Protein AF-A0A3R8Q7P9-F1 (afdb_monomer_lite)

Structure (mmCIF, N/CA/C/O backbone):
data_AF-A0A3R8Q7P9-F1
#
_entry.id   AF-A0A3R8Q7P9-F1
#
loop_
_atom_site.group_PDB
_atom_site.id
_atom_site.type_symbol
_atom_site.label_atom_id
_atom_site.label_alt_id
_atom_site.label_comp_id
_atom_site.label_asym_id
_atom_site.label_entity_id
_atom_site.label_seq_id
_atom_site.pdbx_PDB_ins_code
_atom_site.Cartn_x
_atom_site.Cartn_y
_atom_site.Cartn_z
_atom_site.occupancy
_atom_site.B_iso_or_equiv
_atom_site.auth_seq_id
_atom_site.auth_comp_id
_atom_site.auth_asym_id
_atom_site.auth_atom_id
_atom_site.pdbx_PDB_model_num
ATOM 1 N N . MET A 1 1 ? -74.008 -26.820 -18.883 1.00 41.56 1 MET A N 1
ATOM 2 C CA . MET A 1 1 ? -73.323 -25.623 -18.348 1.00 41.56 1 MET A CA 1
ATOM 3 C C . MET A 1 1 ? -72.348 -26.083 -17.273 1.00 41.56 1 MET A C 1
ATOM 5 O O . MET A 1 1 ? -72.769 -26.381 -16.168 1.00 41.56 1 MET A O 1
ATOM 9 N N . THR A 1 2 ? -71.078 -26.270 -17.627 1.00 39.91 2 THR A N 1
ATOM 10 C CA . THR A 1 2 ? -70.026 -26.790 -16.736 1.00 39.91 2 THR A CA 1
ATOM 11 C C . THR A 1 2 ? -69.220 -25.630 -16.160 1.00 39.91 2 THR A C 1
ATOM 13 O O . THR A 1 2 ? -68.484 -24.961 -16.884 1.00 39.91 2 THR A O 1
ATOM 16 N N . THR A 1 3 ? -69.371 -25.373 -14.864 1.00 42.91 3 THR A N 1
ATOM 17 C CA . THR A 1 3 ? -68.594 -24.379 -14.120 1.00 42.91 3 THR A CA 1
ATOM 18 C C . THR A 1 3 ? -67.213 -24.944 -13.785 1.00 42.91 3 THR A C 1
ATOM 20 O O . THR A 1 3 ? -67.056 -25.844 -12.965 1.00 42.91 3 THR A O 1
ATOM 23 N N . SER A 1 4 ? -66.193 -24.418 -14.463 1.00 46.50 4 SER A N 1
ATOM 24 C CA . SER A 1 4 ? -64.782 -24.705 -14.200 1.00 46.50 4 SER A CA 1
ATOM 25 C C . SER A 1 4 ? -64.333 -23.966 -12.936 1.00 46.50 4 SER A C 1
ATOM 27 O O . SER A 1 4 ? -64.215 -22.740 -12.927 1.00 46.50 4 SER A O 1
ATOM 29 N N . SER A 1 5 ? -64.116 -24.713 -11.853 1.00 47.47 5 SER A N 1
ATOM 30 C CA . SER A 1 5 ? -63.536 -24.205 -10.607 1.00 47.47 5 SER A CA 1
ATOM 31 C C . SER A 1 5 ? -62.017 -24.088 -10.768 1.00 47.47 5 SER A C 1
ATOM 33 O O . SER A 1 5 ? -61.300 -25.091 -10.779 1.00 47.47 5 SER A O 1
ATOM 35 N N . ARG A 1 6 ? -61.506 -22.862 -10.941 1.00 55.25 6 ARG A N 1
ATOM 36 C CA . ARG A 1 6 ? -60.060 -22.590 -10.936 1.00 55.25 6 ARG A CA 1
ATOM 37 C C . ARG A 1 6 ? -59.539 -22.614 -9.499 1.00 55.25 6 ARG A C 1
ATOM 39 O O . ARG A 1 6 ? -59.888 -21.765 -8.684 1.00 55.25 6 ARG A O 1
ATOM 46 N N . LYS A 1 7 ? -58.666 -23.582 -9.218 1.00 50.03 7 LYS A N 1
ATOM 47 C CA . LYS A 1 7 ? -57.900 -23.704 -7.971 1.00 50.03 7 LYS A CA 1
ATOM 48 C C . LYS A 1 7 ? -57.023 -22.449 -7.771 1.00 50.03 7 LYS A C 1
ATOM 50 O O . LYS A 1 7 ? -56.363 -22.042 -8.729 1.00 50.03 7 LYS A O 1
ATOM 55 N N . PRO A 1 8 ? -56.984 -21.833 -6.575 1.00 55.09 8 PRO A N 1
ATOM 56 C CA . PRO A 1 8 ? -56.156 -20.653 -6.333 1.00 55.09 8 PRO A CA 1
ATOM 57 C C . PRO A 1 8 ? -54.662 -21.001 -6.432 1.00 55.09 8 PRO A C 1
ATOM 59 O O . PRO A 1 8 ? -54.278 -22.112 -6.048 1.00 55.09 8 PRO A O 1
ATOM 62 N N . PRO A 1 9 ? -53.801 -20.078 -6.901 1.00 58.12 9 PRO A N 1
ATOM 63 C CA . PRO A 1 9 ? -52.361 -20.302 -6.916 1.00 58.12 9 PRO A CA 1
ATOM 64 C C . PRO A 1 9 ? -51.839 -20.466 -5.483 1.00 58.12 9 PRO A C 1
ATOM 66 O O . PRO A 1 9 ? -52.220 -19.723 -4.575 1.00 58.12 9 PRO A O 1
ATOM 69 N N . ALA A 1 10 ? -50.972 -21.460 -5.279 1.00 61.50 10 ALA A N 1
ATOM 70 C CA . ALA A 1 10 ? -50.338 -21.720 -3.993 1.00 61.50 10 ALA A CA 1
ATOM 71 C C . ALA A 1 10 ? -49.588 -20.464 -3.517 1.00 61.50 10 ALA A C 1
ATOM 73 O O . ALA A 1 10 ? -48.702 -19.960 -4.209 1.00 61.50 10 ALA A O 1
ATOM 74 N N . ARG A 1 11 ? -49.950 -19.946 -2.334 1.00 59.78 11 ARG A N 1
ATOM 75 C CA . ARG A 1 11 ? -49.214 -18.860 -1.674 1.00 59.78 11 ARG A CA 1
ATOM 76 C C . ARG A 1 11 ? -47.757 -19.299 -1.517 1.00 59.78 11 ARG A C 1
ATOM 78 O O . ARG A 1 11 ? -47.490 -20.269 -0.813 1.00 59.78 11 ARG A O 1
ATOM 85 N N . ARG A 1 12 ? -46.823 -18.585 -2.159 1.00 59.62 12 ARG A N 1
ATOM 86 C CA . ARG A 1 12 ? -45.385 -18.709 -1.871 1.00 59.62 12 ARG A CA 1
ATOM 87 C C . ARG A 1 12 ? -45.205 -18.560 -0.360 1.00 59.62 12 ARG A C 1
ATOM 89 O O . ARG A 1 12 ? -45.624 -17.547 0.199 1.00 59.62 12 ARG A O 1
ATOM 96 N N . ALA A 1 13 ? -44.629 -19.573 0.285 1.00 61.75 13 ALA A N 1
ATOM 97 C CA . ALA A 1 13 ? -44.283 -19.504 1.696 1.00 61.75 13 ALA A CA 1
ATOM 98 C C . ALA A 1 13 ? -43.428 -18.249 1.932 1.00 61.75 13 ALA A C 1
ATOM 100 O O . ALA A 1 13 ? -42.470 -18.000 1.194 1.00 61.75 13 ALA A O 1
ATOM 101 N N . ALA A 1 14 ? -43.818 -17.429 2.910 1.00 66.19 14 ALA A N 1
ATOM 102 C CA . ALA A 1 14 ? -43.047 -16.256 3.291 1.00 66.19 14 ALA A CA 1
ATOM 103 C C . ALA A 1 14 ? -41.650 -16.720 3.720 1.00 66.19 14 ALA A C 1
ATOM 105 O O . ALA A 1 14 ? -41.528 -17.649 4.521 1.00 66.19 14 ALA A O 1
ATOM 106 N N . LYS A 1 15 ? -40.597 -16.110 3.160 1.00 71.88 15 LYS A N 1
ATOM 107 C CA . LYS A 1 15 ? -39.231 -16.383 3.617 1.00 71.88 15 LYS A CA 1
ATOM 108 C C . LYS A 1 15 ? -39.171 -16.074 5.119 1.00 71.88 15 LYS A C 1
ATOM 110 O O . LYS A 1 15 ? -39.687 -15.024 5.513 1.00 71.88 15 LYS A O 1
ATOM 115 N N . PRO A 1 16 ? -38.587 -16.956 5.946 1.00 77.06 16 PRO A N 1
ATOM 116 C CA . PRO A 1 16 ? -38.435 -16.678 7.366 1.00 77.06 16 PRO A CA 1
ATOM 117 C C . PRO A 1 16 ? -37.675 -15.361 7.541 1.00 77.06 16 PRO A C 1
ATOM 119 O O . PRO A 1 16 ? -36.716 -15.086 6.815 1.00 77.06 16 PRO A O 1
ATOM 122 N N . SER A 1 17 ? -38.143 -14.524 8.466 1.00 84.56 17 SER A N 1
ATOM 123 C CA . SER A 1 17 ? -37.485 -13.262 8.791 1.00 84.56 17 SER A CA 1
ATOM 124 C C . SER A 1 17 ? -36.082 -13.546 9.319 1.00 84.56 17 SER A C 1
ATOM 126 O O . SER A 1 17 ? -35.934 -14.293 10.284 1.00 84.56 17 SER A O 1
ATOM 128 N N . LEU A 1 18 ? -35.070 -12.947 8.693 1.00 89.69 18 LEU A N 1
ATOM 129 C CA . LEU A 1 18 ? -33.690 -13.021 9.165 1.00 89.69 18 LEU A CA 1
ATOM 130 C C . LEU A 1 18 ? -33.569 -12.360 10.540 1.00 89.69 18 LEU A C 1
ATOM 132 O O . LEU A 1 18 ? -34.074 -11.256 10.750 1.00 89.69 18 LEU A O 1
ATOM 136 N N . THR A 1 19 ? -32.868 -13.016 11.459 1.00 93.56 19 THR A N 1
ATOM 137 C CA . THR A 1 19 ? -32.480 -12.427 12.742 1.00 93.56 19 THR A CA 1
ATOM 138 C C . THR A 1 19 ? -31.145 -11.686 12.616 1.00 93.56 19 THR A C 1
ATOM 140 O O . THR A 1 19 ? -30.360 -11.917 11.695 1.00 93.56 19 THR A O 1
ATOM 143 N N . PHE A 1 20 ? -30.827 -10.816 13.579 1.00 92.38 20 PHE A N 1
ATOM 144 C CA . PHE A 1 20 ? -29.500 -10.189 13.644 1.00 92.38 20 PHE A CA 1
ATOM 145 C C . PHE A 1 20 ? -28.361 -11.195 13.854 1.00 92.38 20 PHE A C 1
ATOM 147 O O . PHE A 1 20 ? -27.234 -10.917 13.450 1.00 92.38 20 PHE A O 1
ATOM 154 N N . ALA A 1 21 ? -28.633 -12.357 14.457 1.00 93.25 21 ALA A N 1
ATOM 155 C CA . ALA A 1 21 ? -27.651 -13.432 14.566 1.00 93.25 21 ALA A CA 1
ATOM 156 C C . ALA A 1 21 ? -27.328 -14.017 13.181 1.00 93.25 21 ALA A C 1
ATOM 158 O O . ALA A 1 21 ? -26.154 -14.153 12.838 1.00 93.25 21 ALA A O 1
ATOM 159 N N . ASP A 1 22 ? -28.357 -14.247 12.356 1.00 93.56 22 ASP A N 1
ATOM 160 C CA . ASP A 1 22 ? -28.194 -14.739 10.981 1.00 93.56 22 ASP A CA 1
ATOM 161 C C . ASP A 1 22 ? -27.431 -13.743 10.105 1.00 93.56 22 ASP A C 1
ATOM 163 O O . ASP A 1 22 ? -26.631 -14.136 9.259 1.00 93.56 22 ASP A O 1
ATOM 167 N N . ILE A 1 23 ? -27.671 -12.442 10.300 1.00 92.88 23 ILE A N 1
ATOM 168 C CA . ILE A 1 23 ? -26.945 -11.383 9.591 1.00 92.88 23 ILE A CA 1
ATOM 169 C C . ILE A 1 23 ? -25.486 -11.349 10.051 1.00 92.88 23 ILE A C 1
ATOM 171 O O . ILE A 1 23 ? -24.589 -11.336 9.214 1.00 92.88 23 ILE A O 1
ATOM 175 N N . ARG A 1 24 ? -25.229 -11.390 11.365 1.00 91.81 24 ARG A N 1
ATOM 176 C CA . ARG A 1 24 ? -23.869 -11.348 11.923 1.00 91.81 24 ARG A CA 1
ATOM 177 C C . ARG A 1 24 ? -23.008 -12.512 11.442 1.00 91.81 24 ARG A C 1
ATOM 179 O O . ARG A 1 24 ? -21.843 -12.299 11.132 1.00 91.81 24 ARG A O 1
ATOM 186 N N . ALA A 1 25 ? -23.583 -13.708 11.337 1.00 92.19 25 ALA A N 1
ATOM 187 C CA . ALA A 1 25 ? -22.888 -14.891 10.830 1.00 92.19 25 ALA A CA 1
ATOM 188 C C . ALA A 1 25 ? -22.447 -14.761 9.359 1.00 92.19 25 ALA A C 1
ATOM 190 O O . ALA A 1 25 ? -21.577 -15.504 8.916 1.00 92.19 25 ALA A O 1
ATOM 191 N N . LYS A 1 26 ? -23.037 -13.826 8.602 1.00 91.19 26 LYS A N 1
ATOM 192 C CA . LYS A 1 26 ? -22.708 -13.560 7.194 1.00 91.19 26 LYS A CA 1
ATOM 193 C C . LYS A 1 26 ? -21.736 -12.401 6.997 1.00 91.19 26 LYS A C 1
ATOM 195 O O . LYS A 1 26 ? -21.334 -12.158 5.864 1.00 91.19 26 LYS A O 1
ATOM 200 N N . ILE A 1 27 ? -21.389 -11.662 8.052 1.00 90.94 27 ILE A N 1
ATOM 201 C CA . ILE A 1 27 ? -20.474 -10.527 7.933 1.00 90.94 27 ILE A CA 1
ATOM 202 C C . ILE A 1 27 ? -19.084 -11.063 7.599 1.00 90.94 27 ILE A C 1
ATOM 204 O O . ILE A 1 27 ? -18.460 -11.746 8.408 1.00 90.94 27 ILE A O 1
ATOM 208 N N . GLN A 1 28 ? -18.599 -10.710 6.415 1.00 90.94 28 GLN A N 1
ATOM 209 C CA . GLN A 1 28 ? -17.206 -10.852 6.020 1.00 90.94 28 GLN A CA 1
ATOM 210 C C . GLN A 1 28 ? -16.634 -9.460 5.799 1.00 90.94 28 GLN A C 1
ATOM 212 O O . GLN A 1 28 ? -17.317 -8.581 5.271 1.00 90.94 28 GLN A O 1
ATOM 217 N N . ARG A 1 29 ? -15.403 -9.247 6.257 1.00 93.56 29 ARG A N 1
ATOM 218 C CA . ARG A 1 29 ? -14.707 -7.978 6.057 1.00 93.56 29 ARG A CA 1
ATOM 219 C C . ARG A 1 29 ? -14.001 -8.029 4.702 1.00 93.56 29 ARG A C 1
ATOM 221 O O . ARG A 1 29 ? -13.482 -9.093 4.355 1.00 93.56 29 ARG A O 1
ATOM 228 N N . PRO A 1 30 ? -14.028 -6.935 3.924 1.00 95.38 30 PRO A N 1
ATOM 229 C CA . PRO A 1 30 ? -13.347 -6.895 2.639 1.00 95.38 30 PRO A CA 1
ATOM 230 C C . PRO A 1 30 ? -11.852 -7.163 2.828 1.00 95.38 30 PRO A C 1
ATOM 232 O O . PRO A 1 30 ? -11.268 -6.791 3.852 1.00 95.38 30 PRO A O 1
ATOM 235 N N . ARG A 1 31 ? -11.264 -7.839 1.835 1.00 96.31 31 ARG A N 1
ATOM 236 C CA . ARG A 1 31 ? -9.832 -8.140 1.737 1.00 96.31 31 ARG A CA 1
ATOM 237 C C . ARG A 1 31 ? -9.272 -7.578 0.441 1.00 96.31 31 ARG A C 1
ATOM 239 O O . ARG A 1 31 ? -9.942 -7.642 -0.588 1.00 96.31 31 ARG A O 1
ATOM 246 N N . ARG A 1 32 ? -8.039 -7.083 0.484 1.00 96.06 32 ARG A N 1
ATOM 247 C CA . ARG A 1 32 ? -7.340 -6.541 -0.678 1.00 96.06 32 ARG A CA 1
ATOM 248 C C . ARG A 1 32 ? -5.900 -7.015 -0.682 1.00 96.06 32 ARG A C 1
ATOM 250 O O . ARG A 1 32 ? -5.224 -6.939 0.337 1.00 96.06 32 ARG A O 1
ATOM 257 N N . VAL A 1 33 ? -5.450 -7.472 -1.845 1.00 97.94 33 VAL A N 1
ATOM 258 C CA . VAL A 1 33 ? -4.040 -7.769 -2.095 1.00 97.94 33 VAL A CA 1
ATOM 259 C C . VAL A 1 33 ? -3.375 -6.517 -2.656 1.00 97.94 33 VAL A C 1
ATOM 261 O O . VAL A 1 33 ? -3.917 -5.864 -3.554 1.00 97.94 33 VAL A O 1
ATOM 264 N N . VAL A 1 34 ? -2.226 -6.162 -2.098 1.00 97.75 34 VAL A N 1
ATOM 265 C CA . VAL A 1 34 ? -1.393 -5.037 -2.505 1.00 97.75 34 VAL A CA 1
ATOM 266 C C . VAL A 1 34 ? -0.027 -5.583 -2.873 1.00 97.75 34 VAL A C 1
ATOM 268 O O . VAL A 1 34 ? 0.730 -6.012 -2.009 1.00 97.75 34 VAL A O 1
ATOM 271 N N . ASP A 1 35 ? 0.290 -5.536 -4.160 1.00 96.88 35 ASP A N 1
ATOM 272 C CA . ASP A 1 35 ? 1.617 -5.898 -4.642 1.00 96.88 35 ASP A CA 1
ATOM 273 C C . ASP A 1 35 ? 2.537 -4.685 -4.558 1.00 96.88 35 ASP A C 1
ATOM 275 O O . ASP A 1 35 ? 2.184 -3.598 -5.051 1.00 96.88 35 ASP A O 1
ATOM 279 N N . LEU A 1 36 ? 3.707 -4.891 -3.958 1.00 95.81 36 LEU A N 1
ATOM 280 C CA . LEU A 1 36 ? 4.804 -3.935 -3.933 1.00 95.81 36 LEU A CA 1
ATOM 281 C C . LEU A 1 36 ? 6.073 -4.572 -4.497 1.00 95.81 36 LEU A C 1
ATOM 283 O O . LEU A 1 36 ? 6.401 -5.708 -4.171 1.00 95.81 36 LEU A O 1
ATOM 287 N N . ILE A 1 37 ? 6.802 -3.806 -5.303 1.00 94.38 37 ILE A N 1
ATOM 288 C CA . ILE A 1 37 ? 8.165 -4.132 -5.731 1.00 94.38 37 ILE A CA 1
ATOM 289 C C . ILE A 1 37 ? 9.114 -3.601 -4.655 1.00 94.38 37 ILE A C 1
ATOM 291 O O . ILE A 1 37 ? 9.029 -2.421 -4.299 1.00 94.38 37 ILE A O 1
ATOM 295 N N . MET A 1 38 ? 9.955 -4.470 -4.092 1.00 94.00 38 MET A N 1
ATOM 296 C CA . MET A 1 38 ? 10.906 -4.090 -3.038 1.00 94.00 38 MET A CA 1
ATOM 297 C C . MET A 1 38 ? 12.215 -3.537 -3.613 1.00 94.00 38 MET A C 1
ATOM 299 O O . MET A 1 38 ? 12.846 -2.693 -2.983 1.00 94.00 38 MET A O 1
ATOM 303 N N . ASP A 1 39 ? 12.601 -3.948 -4.825 1.00 92.31 39 ASP A N 1
ATOM 304 C CA . ASP A 1 39 ? 13.763 -3.403 -5.531 1.00 92.31 39 ASP A CA 1
ATOM 305 C C . ASP A 1 39 ? 13.392 -2.109 -6.281 1.00 92.31 39 ASP A C 1
ATOM 307 O O . ASP A 1 39 ? 13.083 -2.100 -7.476 1.00 92.31 39 ASP A O 1
ATOM 311 N N . ALA A 1 40 ? 13.38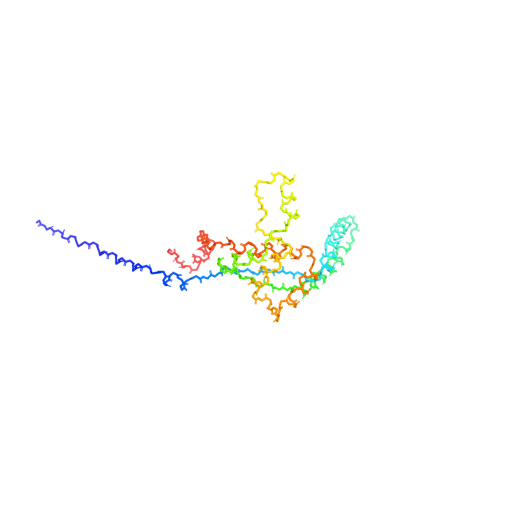4 -0.989 -5.553 1.00 86.31 40 ALA A N 1
ATOM 312 C CA . ALA A 1 40 ? 13.092 0.327 -6.127 1.00 86.31 40 ALA A CA 1
ATOM 313 C C . ALA A 1 40 ? 14.141 0.774 -7.165 1.00 86.31 40 ALA A C 1
ATOM 315 O O . ALA A 1 40 ? 13.819 1.549 -8.066 1.00 86.31 40 ALA A O 1
ATOM 316 N N . ALA A 1 41 ? 15.381 0.279 -7.064 1.00 89.12 41 ALA A N 1
ATOM 317 C CA . ALA A 1 41 ? 16.431 0.584 -8.029 1.00 89.12 41 ALA A CA 1
ATOM 318 C C . ALA A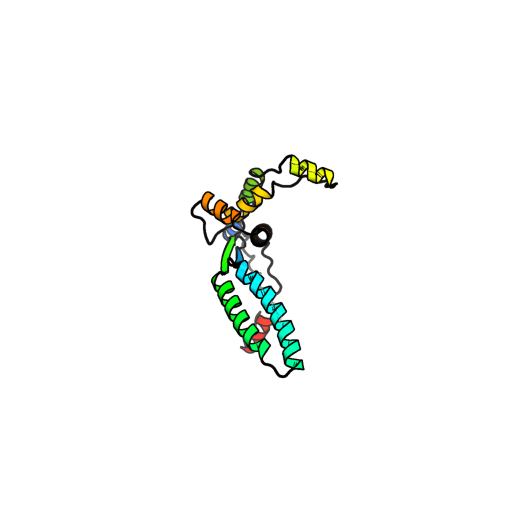 1 41 ? 16.137 -0.079 -9.380 1.00 89.12 41 ALA A C 1
ATOM 320 O O . ALA A 1 41 ? 16.202 0.596 -10.407 1.00 89.12 41 ALA A O 1
ATOM 321 N N . ALA A 1 42 ? 15.720 -1.351 -9.375 1.00 90.44 42 ALA A N 1
ATOM 322 C CA . ALA A 1 42 ? 15.278 -2.035 -10.587 1.00 90.44 42 ALA A CA 1
ATOM 323 C C . ALA A 1 42 ? 14.085 -1.321 -11.243 1.00 90.44 42 ALA A C 1
ATOM 325 O O . ALA A 1 42 ? 14.071 -1.157 -12.459 1.00 90.44 42 ALA A O 1
ATOM 326 N N . ALA A 1 43 ? 13.118 -0.826 -10.458 1.00 86.19 43 ALA A N 1
ATOM 327 C CA . ALA A 1 43 ? 11.980 -0.073 -10.993 1.00 86.19 43 ALA A CA 1
ATOM 328 C C . ALA A 1 43 ? 12.400 1.230 -11.704 1.00 86.19 43 ALA A C 1
ATOM 330 O O . ALA A 1 43 ? 11.910 1.520 -12.795 1.00 86.19 43 ALA A O 1
ATOM 331 N N . ALA A 1 44 ? 13.330 1.995 -11.123 1.00 89.38 44 ALA A N 1
ATOM 332 C CA . ALA A 1 44 ? 13.853 3.211 -11.751 1.00 89.38 44 ALA A CA 1
ATOM 333 C C . ALA A 1 44 ? 14.687 2.907 -13.010 1.00 89.38 44 ALA A C 1
ATOM 335 O O . ALA A 1 44 ? 14.636 3.647 -13.994 1.00 89.38 44 ALA A O 1
ATOM 336 N N . GLU A 1 45 ? 15.452 1.811 -13.001 1.00 93.31 45 GLU A N 1
ATOM 337 C CA . GLU A 1 45 ? 16.233 1.383 -14.164 1.00 93.31 45 GLU A CA 1
ATOM 338 C C . GLU A 1 45 ? 15.337 0.897 -15.312 1.00 93.31 45 GLU A C 1
ATOM 340 O O . GLU A 1 45 ? 15.638 1.180 -16.472 1.00 93.31 45 GLU A O 1
ATOM 345 N N . ILE A 1 46 ? 14.212 0.239 -15.004 1.00 93.38 46 ILE A N 1
ATOM 346 C CA . ILE A 1 46 ? 13.183 -0.144 -15.984 1.00 93.38 46 ILE A CA 1
ATOM 347 C C . ILE A 1 46 ? 12.652 1.092 -16.714 1.00 93.38 46 ILE A C 1
ATOM 349 O O . ILE A 1 46 ? 12.708 1.119 -17.940 1.00 93.38 46 ILE A O 1
ATOM 353 N N . GLU A 1 47 ? 12.226 2.137 -15.997 1.00 92.62 47 GLU A N 1
ATOM 354 C CA . GLU A 1 47 ? 11.718 3.375 -16.615 1.00 92.62 47 GLU A CA 1
ATOM 355 C C . GLU A 1 47 ? 12.768 4.012 -17.547 1.00 92.62 47 GLU A C 1
ATOM 357 O O . GLU A 1 47 ? 12.486 4.354 -18.700 1.00 92.62 47 GLU A O 1
ATOM 362 N N . ALA A 1 48 ? 14.024 4.095 -17.094 1.00 94.56 48 ALA A N 1
ATOM 363 C CA . ALA A 1 48 ? 15.121 4.606 -17.914 1.00 94.56 48 ALA A CA 1
ATOM 364 C C . ALA A 1 48 ? 15.390 3.737 -19.162 1.00 94.56 48 ALA A C 1
ATOM 366 O O . ALA A 1 48 ? 15.688 4.261 -20.242 1.00 94.56 48 ALA A O 1
ATOM 367 N N . MET A 1 49 ? 15.283 2.411 -19.037 1.00 95.31 49 MET A N 1
ATOM 368 C CA . MET A 1 49 ? 15.459 1.461 -20.138 1.00 95.31 49 MET A CA 1
ATOM 369 C C . MET A 1 49 ? 14.292 1.479 -21.129 1.00 95.31 49 MET A C 1
ATOM 371 O O . MET A 1 49 ? 14.528 1.333 -22.327 1.00 95.31 49 MET A O 1
ATOM 375 N N . GLU A 1 50 ? 13.058 1.713 -20.681 1.00 96.62 50 GLU A N 1
ATOM 376 C CA . GLU A 1 50 ? 11.898 1.919 -21.555 1.00 96.62 50 GLU A CA 1
ATOM 377 C C . GLU A 1 50 ? 12.079 3.173 -22.421 1.00 96.62 50 GLU A C 1
ATOM 379 O O . GLU A 1 50 ? 11.876 3.134 -23.642 1.00 96.62 50 GLU A O 1
ATOM 384 N N . GLU A 1 51 ? 12.551 4.276 -21.829 1.00 96.88 51 GLU A N 1
ATOM 385 C CA . GLU A 1 51 ? 12.903 5.473 -22.595 1.00 96.88 51 GLU A CA 1
ATOM 386 C C . GLU A 1 51 ? 14.018 5.204 -23.612 1.00 96.88 51 GLU A C 1
ATOM 388 O O . GLU A 1 51 ? 13.965 5.694 -24.750 1.00 96.88 51 GLU A O 1
ATOM 393 N N . LEU A 1 52 ? 15.047 4.451 -23.211 1.00 96.06 52 LEU A N 1
ATOM 394 C CA . LEU A 1 52 ? 16.155 4.086 -24.087 1.00 96.06 52 LEU A CA 1
ATOM 395 C C . LEU A 1 52 ? 15.678 3.196 -25.236 1.00 96.06 52 LEU A C 1
ATOM 397 O O . LEU A 1 52 ? 16.059 3.442 -26.381 1.00 96.06 52 LEU A O 1
ATOM 401 N N . LEU A 1 53 ? 14.807 2.224 -24.962 1.00 96.94 53 LEU A N 1
ATOM 402 C CA . LEU A 1 53 ? 14.214 1.342 -25.964 1.00 96.94 53 LEU A CA 1
ATOM 403 C C . LEU A 1 53 ? 13.427 2.148 -26.999 1.00 96.94 53 LEU A C 1
ATOM 405 O O . LEU A 1 53 ? 13.639 1.976 -28.198 1.00 96.94 53 LEU A O 1
ATOM 409 N N . ALA A 1 54 ? 12.597 3.095 -26.555 1.00 96.19 54 ALA A N 1
ATOM 410 C CA . ALA A 1 54 ? 11.852 3.974 -27.454 1.00 96.19 54 ALA A CA 1
ATOM 411 C C . ALA A 1 54 ? 12.775 4.837 -28.340 1.00 96.19 54 ALA A C 1
ATOM 413 O O . ALA A 1 54 ? 12.439 5.164 -29.482 1.00 96.19 54 ALA A O 1
ATOM 414 N N . ARG A 1 55 ? 13.956 5.233 -27.841 1.00 95.12 55 ARG A N 1
ATOM 415 C CA . ARG A 1 55 ? 14.978 5.935 -28.642 1.00 95.12 55 ARG A CA 1
ATOM 416 C C . ARG A 1 55 ? 15.683 4.988 -29.619 1.00 95.12 55 ARG A C 1
ATOM 418 O O . ARG A 1 55 ? 15.860 5.377 -30.772 1.00 95.12 55 ARG A O 1
ATOM 425 N N . ALA A 1 56 ? 16.039 3.781 -29.184 1.00 94.00 56 ALA A N 1
ATOM 426 C CA . ALA A 1 56 ? 16.703 2.763 -29.997 1.00 94.00 56 ALA A CA 1
ATOM 427 C C . ALA A 1 56 ? 15.823 2.305 -31.169 1.00 94.00 56 ALA A C 1
ATOM 429 O O . ALA A 1 56 ? 16.291 2.271 -32.300 1.00 94.00 56 ALA A O 1
ATOM 430 N N . GLN A 1 57 ? 14.524 2.086 -30.938 1.00 95.25 57 GLN A N 1
ATOM 431 C CA . GLN A 1 57 ? 13.564 1.735 -31.993 1.00 95.25 57 GLN A CA 1
ATOM 432 C C . GLN A 1 57 ? 13.542 2.775 -33.122 1.00 95.25 57 GLN A C 1
ATOM 434 O O . GLN A 1 57 ? 13.683 2.427 -34.290 1.00 95.25 57 GLN A O 1
ATOM 439 N N . ARG A 1 58 ? 13.465 4.069 -32.778 1.00 93.44 58 ARG A N 1
ATOM 440 C CA . ARG A 1 58 ? 13.514 5.158 -33.772 1.00 93.44 58 ARG A CA 1
ATOM 441 C C . ARG A 1 58 ? 14.845 5.227 -34.520 1.00 93.44 58 ARG A C 1
ATOM 443 O O . ARG A 1 58 ? 14.881 5.649 -35.672 1.00 93.44 58 ARG A O 1
ATOM 450 N N . HIS A 1 59 ? 15.945 4.885 -33.854 1.00 92.81 59 HIS A N 1
ATOM 451 C CA . HIS A 1 59 ? 17.265 4.859 -34.474 1.00 92.81 59 HIS A CA 1
ATOM 452 C C . HIS A 1 59 ? 17.402 3.689 -35.458 1.00 92.81 59 HIS A C 1
ATOM 454 O O . HIS A 1 59 ? 17.890 3.892 -36.569 1.00 92.81 59 HIS A O 1
ATOM 460 N N . ASP A 1 60 ? 16.965 2.494 -35.069 1.00 93.19 60 ASP A N 1
ATOM 461 C CA . ASP A 1 60 ? 17.051 1.280 -35.883 1.00 93.19 60 ASP A CA 1
ATOM 462 C C . ASP A 1 60 ? 16.195 1.384 -37.149 1.00 93.19 60 ASP A C 1
ATOM 464 O O . ASP A 1 60 ? 16.680 1.075 -38.237 1.00 93.19 60 ASP A O 1
ATOM 468 N N . GLU A 1 61 ? 14.981 1.941 -37.041 1.00 90.25 61 GLU A N 1
ATOM 469 C CA . GLU A 1 61 ? 14.117 2.253 -38.192 1.00 90.25 61 GLU A CA 1
ATOM 470 C C . GLU A 1 61 ? 14.815 3.134 -39.243 1.00 90.25 61 GLU A C 1
ATOM 472 O O . GLU A 1 61 ? 14.536 3.023 -40.437 1.00 90.25 61 GLU A O 1
ATOM 477 N N . ALA A 1 62 ? 15.725 4.013 -38.811 1.00 89.62 62 ALA A N 1
ATOM 478 C CA . ALA A 1 62 ? 16.437 4.940 -39.683 1.00 89.62 62 ALA A CA 1
ATOM 479 C C . ALA A 1 62 ? 17.773 4.394 -40.219 1.00 89.62 62 ALA A C 1
ATOM 481 O O . ALA A 1 62 ? 18.268 4.920 -41.217 1.00 89.62 62 ALA A O 1
ATOM 482 N N . ASN A 1 63 ? 18.373 3.388 -39.570 1.00 89.69 63 ASN A N 1
ATOM 483 C CA . ASN A 1 63 ? 19.767 2.992 -39.810 1.00 89.69 63 ASN A CA 1
ATOM 484 C C . ASN A 1 63 ? 19.989 1.491 -40.080 1.00 89.69 63 ASN A C 1
ATOM 486 O O . ASN A 1 63 ? 21.144 1.103 -40.237 1.00 89.69 63 ASN A O 1
ATOM 490 N N . ASP A 1 64 ? 18.932 0.669 -40.154 1.00 80.31 64 ASP A N 1
ATOM 491 C CA . ASP A 1 64 ? 19.019 -0.793 -40.358 1.00 80.31 64 ASP A CA 1
ATOM 492 C C . ASP A 1 64 ? 19.983 -1.457 -39.348 1.00 80.31 64 ASP A C 1
ATOM 494 O O . ASP A 1 64 ? 20.929 -2.162 -39.700 1.00 80.31 64 ASP A O 1
ATOM 498 N N . ALA A 1 65 ? 19.778 -1.136 -38.066 1.00 87.31 65 ALA A N 1
ATOM 499 C CA . ALA A 1 65 ? 20.556 -1.623 -36.927 1.00 87.31 65 ALA A CA 1
ATOM 500 C C . ALA A 1 65 ? 19.675 -2.458 -35.976 1.00 87.31 65 ALA A C 1
ATOM 502 O O . ALA A 1 65 ? 18.454 -2.394 -36.055 1.00 87.31 65 ALA A O 1
ATOM 503 N N . ASP A 1 66 ? 20.295 -3.222 -35.067 1.00 87.50 66 ASP A N 1
ATOM 504 C CA . ASP A 1 66 ? 19.611 -4.132 -34.124 1.00 87.50 66 ASP A CA 1
ATOM 505 C C . ASP A 1 66 ? 19.703 -3.665 -32.649 1.00 87.50 66 ASP A C 1
ATOM 507 O O . ASP A 1 66 ? 19.596 -4.465 -31.716 1.00 87.50 66 ASP A O 1
ATOM 511 N N . THR A 1 67 ? 19.928 -2.372 -32.392 1.00 91.25 67 THR A N 1
ATOM 512 C CA . THR A 1 67 ? 20.208 -1.872 -31.030 1.00 91.25 67 THR A CA 1
ATOM 513 C C . THR A 1 67 ? 19.020 -2.002 -30.071 1.00 91.25 67 THR A C 1
ATOM 515 O O . THR A 1 67 ? 19.199 -2.281 -28.884 1.00 91.25 67 THR A O 1
ATOM 518 N N . ALA A 1 68 ? 17.793 -1.880 -30.574 1.00 93.88 68 ALA A N 1
ATOM 519 C CA . ALA A 1 68 ? 16.564 -2.047 -29.812 1.00 93.88 68 ALA A CA 1
ATOM 520 C C . ALA A 1 68 ? 16.410 -3.476 -29.282 1.00 93.88 68 ALA A C 1
ATOM 522 O O . ALA A 1 68 ? 15.843 -3.671 -28.206 1.00 93.88 68 ALA A O 1
ATOM 523 N N . ARG A 1 69 ? 16.940 -4.478 -29.996 1.00 94.12 69 ARG A N 1
ATOM 524 C CA . ARG A 1 69 ? 16.889 -5.875 -29.554 1.00 94.12 69 ARG A CA 1
ATOM 525 C C . ARG A 1 69 ? 17.693 -6.078 -28.272 1.00 94.12 69 ARG A C 1
ATOM 527 O O . ARG A 1 69 ? 17.185 -6.691 -27.335 1.00 94.12 69 ARG A O 1
ATOM 534 N N . ASP A 1 70 ? 18.911 -5.551 -28.216 1.00 93.81 70 ASP A N 1
ATOM 535 C CA . ASP A 1 70 ? 19.792 -5.703 -27.051 1.00 93.81 70 ASP A CA 1
ATOM 536 C C . ASP A 1 70 ? 19.247 -4.955 -25.823 1.00 93.81 70 ASP A C 1
ATOM 538 O O . ASP A 1 70 ? 19.282 -5.476 -24.700 1.00 93.81 70 ASP A O 1
ATOM 542 N N . VAL A 1 71 ? 18.674 -3.763 -26.037 1.00 95.81 71 VAL A N 1
ATOM 543 C CA . VAL A 1 71 ? 17.987 -3.005 -24.979 1.00 95.81 71 VAL A CA 1
ATOM 544 C C . VAL A 1 71 ? 16.764 -3.773 -24.475 1.00 95.81 71 VAL A C 1
ATOM 546 O O . VAL A 1 71 ? 16.603 -3.916 -23.266 1.00 95.81 71 VAL A O 1
ATOM 549 N N . ALA A 1 72 ? 15.948 -4.347 -25.365 1.00 96.81 72 ALA A N 1
ATOM 550 C CA . ALA A 1 72 ? 14.772 -5.125 -24.976 1.00 96.81 72 ALA A CA 1
ATOM 551 C C . ALA A 1 72 ? 15.128 -6.379 -24.157 1.00 96.81 72 ALA A C 1
ATOM 553 O O . ALA A 1 72 ? 14.455 -6.679 -23.174 1.00 96.81 72 ALA A O 1
ATOM 554 N N . VAL A 1 73 ? 16.203 -7.096 -24.511 1.00 96.81 73 VAL A N 1
ATOM 555 C CA . VAL A 1 73 ? 16.685 -8.248 -23.722 1.00 96.81 73 VAL A CA 1
ATOM 556 C C . VAL A 1 73 ? 17.126 -7.810 -22.323 1.00 96.81 73 VAL A C 1
ATOM 558 O O . VAL A 1 73 ? 16.847 -8.492 -21.337 1.00 96.81 73 VAL A O 1
ATOM 561 N N . SER A 1 74 ? 17.803 -6.664 -22.227 1.00 94.81 74 SER A N 1
ATOM 562 C CA . SER A 1 74 ? 18.245 -6.114 -20.943 1.00 94.81 74 SER A CA 1
ATOM 563 C C . SER A 1 74 ? 17.063 -5.674 -20.079 1.00 94.81 74 SER A C 1
ATOM 565 O O . SER A 1 74 ? 17.038 -5.992 -18.890 1.00 94.81 74 SER A O 1
ATOM 567 N N . LEU A 1 75 ? 16.069 -5.021 -20.689 1.00 95.75 75 LEU A N 1
ATOM 568 C CA . LEU A 1 75 ? 14.821 -4.620 -20.045 1.00 95.75 75 LEU A CA 1
ATOM 569 C C . LEU A 1 75 ? 14.064 -5.836 -19.493 1.00 95.75 75 LEU A C 1
ATOM 571 O O . LEU A 1 75 ? 13.764 -5.860 -18.308 1.00 95.75 75 LEU A O 1
ATOM 575 N N . GLN A 1 76 ? 13.870 -6.894 -20.289 1.00 97.31 76 GLN A N 1
ATOM 576 C CA . GLN A 1 76 ? 13.194 -8.119 -19.828 1.00 97.31 76 GLN A CA 1
ATOM 577 C C . GLN A 1 76 ? 13.884 -8.775 -18.628 1.00 97.31 76 GLN A C 1
ATOM 579 O O . GLN A 1 76 ? 13.230 -9.332 -17.747 1.00 97.31 76 GLN A O 1
ATOM 584 N N . ARG A 1 77 ? 15.219 -8.725 -18.574 1.00 94.62 77 ARG A N 1
ATOM 585 C CA . ARG A 1 77 ? 15.969 -9.239 -17.423 1.00 94.62 77 ARG A CA 1
ATOM 586 C C . ARG A 1 77 ? 15.737 -8.387 -16.172 1.00 94.62 77 ARG A C 1
ATOM 588 O O . ARG A 1 77 ? 15.596 -8.953 -15.093 1.00 94.62 77 ARG A O 1
ATOM 595 N N . LEU A 1 78 ? 15.703 -7.060 -16.311 1.00 94.62 78 LEU A N 1
ATOM 596 C CA . LEU A 1 78 ? 15.407 -6.148 -15.201 1.00 94.62 78 LEU A CA 1
ATOM 597 C C . LEU A 1 78 ? 13.966 -6.306 -14.710 1.00 94.62 78 LEU A C 1
ATOM 599 O O . LEU A 1 78 ? 13.741 -6.352 -13.506 1.00 94.62 78 LEU A O 1
ATOM 603 N N . GLU A 1 79 ? 13.007 -6.467 -15.622 1.00 94.81 79 GLU A N 1
ATOM 604 C CA . GLU A 1 79 ? 11.612 -6.764 -15.283 1.00 94.81 79 GLU A CA 1
ATOM 605 C C . GLU A 1 79 ? 11.498 -8.062 -14.477 1.00 94.81 79 GLU A C 1
ATOM 607 O O . GLU A 1 79 ? 10.815 -8.091 -13.456 1.00 94.81 79 GLU A O 1
ATOM 612 N N . ALA A 1 80 ? 12.206 -9.120 -14.886 1.00 94.44 80 ALA A N 1
ATOM 613 C CA . ALA A 1 80 ? 12.239 -10.374 -14.139 1.00 94.44 80 ALA A CA 1
ATOM 614 C C . ALA A 1 80 ? 12.838 -10.196 -12.731 1.00 94.44 80 ALA A C 1
ATOM 616 O O . ALA A 1 80 ? 12.277 -10.706 -11.766 1.00 94.44 80 ALA A O 1
ATOM 617 N N . GLN A 1 81 ? 13.924 -9.427 -12.592 1.00 92.06 81 GLN A N 1
ATOM 618 C CA . GLN A 1 81 ? 14.516 -9.113 -11.286 1.00 92.06 81 GLN A CA 1
ATOM 619 C C . GLN A 1 81 ? 13.551 -8.313 -10.395 1.00 92.06 81 GLN A C 1
ATOM 621 O O . GLN A 1 81 ? 13.380 -8.630 -9.217 1.00 92.06 81 GLN A O 1
ATOM 626 N N . ALA A 1 82 ? 12.893 -7.290 -10.947 1.00 93.31 82 ALA A N 1
ATOM 627 C CA . ALA A 1 82 ? 11.898 -6.516 -10.215 1.00 93.31 82 ALA A CA 1
ATOM 628 C C . ALA A 1 82 ? 10.736 -7.413 -9.761 1.00 93.31 82 ALA A C 1
ATOM 630 O O . ALA A 1 82 ? 10.307 -7.321 -8.609 1.00 93.31 82 ALA A O 1
ATOM 631 N N . GLU A 1 83 ? 10.279 -8.325 -10.622 1.00 93.69 83 GLU A N 1
ATOM 632 C CA . GLU A 1 83 ? 9.225 -9.290 -10.306 1.00 93.69 83 GLU A CA 1
ATOM 633 C C . GLU A 1 83 ? 9.617 -10.252 -9.181 1.00 93.69 83 GLU A C 1
ATOM 635 O O . GLU A 1 83 ? 8.803 -10.523 -8.303 1.00 93.69 83 GLU A O 1
ATOM 640 N N . GLU A 1 84 ? 10.862 -10.731 -9.151 1.00 95.19 84 GLU A N 1
ATOM 641 C CA . GLU A 1 84 ? 11.372 -11.566 -8.054 1.00 95.19 84 GLU A CA 1
ATOM 642 C C . GLU A 1 84 ? 11.354 -10.834 -6.704 1.00 95.19 84 GLU A C 1
ATOM 644 O O . GLU A 1 84 ? 11.180 -11.460 -5.658 1.00 95.19 84 GLU A O 1
ATOM 649 N N . SER A 1 85 ? 11.478 -9.503 -6.720 1.00 95.00 85 SER A N 1
ATOM 650 C CA . SER A 1 85 ? 11.362 -8.660 -5.525 1.00 95.00 85 SER A CA 1
ATOM 651 C C . SER A 1 85 ? 9.915 -8.320 -5.143 1.00 95.00 85 SER A C 1
ATOM 653 O O . SER A 1 85 ? 9.691 -7.584 -4.176 1.00 95.00 85 SER A O 1
ATOM 655 N N . ARG A 1 86 ? 8.918 -8.801 -5.898 1.00 95.88 86 ARG A N 1
ATOM 656 C CA . ARG A 1 86 ? 7.511 -8.518 -5.617 1.00 95.88 86 ARG A CA 1
ATOM 657 C C . ARG A 1 86 ? 7.068 -9.238 -4.349 1.00 95.88 86 ARG A C 1
ATOM 659 O O . ARG A 1 86 ? 7.110 -10.462 -4.256 1.00 95.88 86 ARG A O 1
ATOM 666 N N . VAL A 1 87 ? 6.527 -8.471 -3.411 1.00 96.75 87 VAL A N 1
ATOM 667 C CA . VAL A 1 87 ? 5.895 -8.987 -2.197 1.00 96.75 87 VAL A CA 1
ATOM 668 C C . VAL A 1 87 ? 4.410 -8.643 -2.219 1.00 96.75 87 VAL A C 1
ATOM 670 O O . VAL A 1 87 ? 4.023 -7.508 -2.511 1.00 96.75 87 VAL A O 1
ATOM 673 N N . GLN A 1 88 ? 3.576 -9.641 -1.922 1.00 98.00 88 GLN A N 1
ATOM 674 C CA . GLN A 1 88 ? 2.129 -9.477 -1.804 1.00 98.00 88 GLN A CA 1
ATOM 675 C C . GLN A 1 88 ? 1.749 -9.220 -0.348 1.00 98.00 88 GLN A C 1
ATOM 677 O O . GLN A 1 88 ? 2.065 -10.023 0.529 1.00 98.00 88 GLN A O 1
ATOM 682 N N . PHE A 1 89 ? 1.023 -8.131 -0.112 1.00 98.31 89 PHE A N 1
ATOM 683 C CA . PHE A 1 89 ? 0.455 -7.793 1.187 1.00 98.31 89 PHE A CA 1
ATOM 684 C C . PHE A 1 89 ? -1.059 -7.984 1.148 1.00 98.31 89 PHE A C 1
ATOM 686 O O . PHE A 1 89 ? -1.748 -7.400 0.314 1.00 98.31 89 PHE A O 1
ATOM 693 N N . VAL A 1 90 ? -1.603 -8.789 2.052 1.00 98.44 90 VAL A N 1
ATOM 694 C CA . VAL A 1 90 ? -3.039 -8.997 2.219 1.00 98.44 90 VAL A CA 1
ATOM 695 C C . VAL A 1 90 ? -3.520 -8.136 3.373 1.00 98.44 90 VAL A C 1
ATOM 697 O O . VAL A 1 90 ? -3.175 -8.379 4.528 1.00 98.44 90 VAL A O 1
ATOM 700 N N . LEU A 1 91 ? -4.359 -7.156 3.056 1.00 98.44 91 LEU A N 1
ATOM 701 C CA . LEU A 1 91 ? -5.040 -6.315 4.032 1.00 98.44 91 LEU A CA 1
ATOM 702 C C . LEU A 1 91 ? -6.486 -6.788 4.206 1.00 98.44 91 LEU A C 1
ATOM 704 O O . LEU A 1 91 ? -7.149 -7.157 3.234 1.00 98.44 91 LEU A O 1
ATOM 708 N N . GLU A 1 92 ? -6.995 -6.751 5.432 1.00 97.81 92 GLU A N 1
ATOM 709 C CA . GLU A 1 92 ? -8.403 -6.957 5.768 1.00 97.81 92 GLU A CA 1
ATOM 710 C C . GLU A 1 92 ? -8.898 -5.768 6.591 1.00 97.81 92 GLU A C 1
ATOM 712 O O . GLU A 1 92 ? -8.267 -5.386 7.575 1.00 97.81 92 GLU A O 1
ATOM 717 N N . ALA A 1 93 ? -10.051 -5.195 6.231 1.00 97.94 93 ALA A N 1
ATOM 718 C CA . ALA A 1 93 ? -10.632 -4.117 7.027 1.00 97.94 93 ALA A CA 1
ATOM 719 C C . ALA A 1 93 ? -10.850 -4.561 8.482 1.00 97.94 93 ALA A C 1
ATOM 721 O O . ALA A 1 93 ? -11.268 -5.691 8.749 1.00 97.94 93 ALA A O 1
ATOM 722 N N . ILE A 1 94 ? -10.660 -3.647 9.435 1.00 97.81 94 ILE A N 1
ATOM 723 C CA . ILE A 1 94 ? -10.980 -3.901 10.842 1.00 97.81 94 ILE A CA 1
ATOM 724 C C . ILE A 1 94 ? -12.431 -3.522 11.152 1.00 97.81 94 ILE A C 1
ATOM 726 O O . ILE A 1 94 ? -13.137 -2.876 10.374 1.00 97.81 94 ILE A O 1
ATOM 730 N N . THR A 1 95 ? -12.923 -3.962 12.314 1.00 96.69 95 THR A N 1
ATOM 731 C CA . THR A 1 95 ? -14.285 -3.613 12.750 1.00 96.69 95 THR A CA 1
ATOM 732 C C . THR A 1 95 ? -14.433 -2.105 12.945 1.00 96.69 95 THR A C 1
ATOM 734 O O . THR A 1 95 ? -13.482 -1.444 13.355 1.00 96.69 95 THR A O 1
ATOM 737 N N . HIS A 1 96 ? -15.651 -1.577 12.774 1.00 95.81 96 HIS A N 1
ATOM 738 C CA . HIS A 1 96 ? -15.947 -0.165 13.050 1.00 95.81 96 HIS A CA 1
ATOM 739 C C . HIS A 1 96 ? -15.433 0.283 14.427 1.00 95.81 96 HIS A C 1
ATOM 741 O O . HIS A 1 96 ? -14.798 1.324 14.539 1.00 95.81 96 HIS A O 1
ATOM 747 N N . ARG A 1 97 ? -15.645 -0.529 15.472 1.00 97.25 97 ARG A N 1
ATOM 748 C CA . ARG A 1 97 ? -15.166 -0.211 16.823 1.00 97.25 97 ARG A CA 1
ATOM 749 C C . ARG A 1 97 ? -13.638 -0.181 16.910 1.00 97.25 97 ARG A C 1
ATOM 751 O O . ARG A 1 97 ? -13.113 0.694 17.583 1.00 97.25 97 ARG A O 1
ATOM 758 N N . GLY A 1 98 ? -12.952 -1.109 16.240 1.00 97.81 98 GLY A N 1
ATOM 759 C CA . GLY A 1 98 ? -11.487 -1.126 16.169 1.00 97.81 98 GLY A CA 1
ATOM 760 C C . GLY A 1 98 ? -10.942 0.123 15.482 1.00 97.81 98 GLY 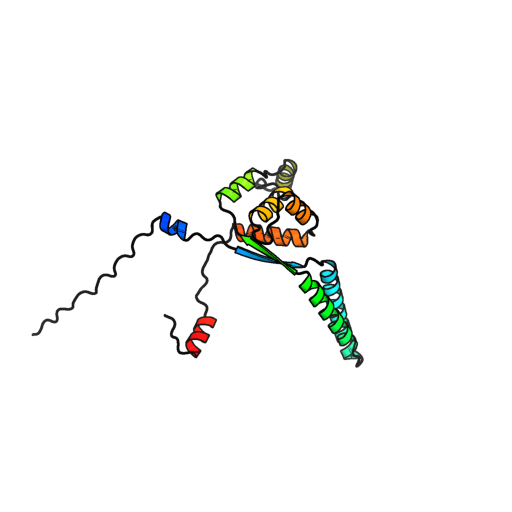A C 1
ATOM 761 O O . GLY A 1 98 ? -10.057 0.771 16.016 1.00 97.81 98 GLY A O 1
ATOM 762 N N . TYR A 1 99 ? -11.550 0.526 14.366 1.00 97.50 99 TYR A N 1
ATOM 763 C CA . TYR A 1 99 ? -11.166 1.745 13.655 1.00 97.50 99 TYR A CA 1
ATOM 764 C C . TYR A 1 99 ? -11.375 3.014 14.493 1.00 97.50 99 TYR A C 1
ATOM 766 O O . TYR A 1 99 ? -10.509 3.882 14.529 1.00 97.50 99 TYR A O 1
ATOM 774 N N . GLN A 1 100 ? -12.507 3.126 15.198 1.00 97.69 100 GLN A N 1
ATOM 775 C CA . GLN A 1 100 ? -12.762 4.268 16.086 1.00 97.69 100 GLN A CA 1
ATOM 776 C C . GLN A 1 100 ? -11.804 4.302 17.283 1.00 97.69 100 GLN A C 1
ATOM 778 O O . GLN A 1 100 ? -11.371 5.382 17.670 1.00 97.69 100 GLN A O 1
ATOM 783 N N . ALA A 1 101 ? -11.472 3.140 17.857 1.00 98.00 101 ALA A N 1
ATOM 784 C CA . ALA A 1 101 ? -10.488 3.046 18.934 1.00 98.00 101 ALA A CA 1
ATOM 785 C C . ALA A 1 101 ? -9.108 3.509 18.458 1.00 98.00 101 ALA A C 1
ATOM 787 O O . ALA A 1 101 ? -8.533 4.404 19.065 1.00 98.00 101 ALA A O 1
ATOM 788 N N . LEU A 1 102 ? -8.657 3.002 17.309 1.00 97.56 102 LEU A N 1
ATOM 789 C CA . LEU A 1 102 ? -7.380 3.390 16.722 1.00 97.56 102 LEU A CA 1
ATOM 790 C C . LEU A 1 102 ? -7.327 4.897 16.436 1.00 97.56 102 LEU A C 1
ATOM 792 O O . LEU A 1 102 ? -6.382 5.580 16.799 1.00 97.56 102 LEU A O 1
ATOM 796 N N . ARG A 1 103 ? -8.390 5.474 15.866 1.00 96.56 103 ARG A N 1
ATOM 797 C CA . ARG A 1 103 ? -8.452 6.929 15.647 1.00 96.56 103 ARG A CA 1
ATOM 798 C C . ARG A 1 103 ? -8.347 7.741 16.937 1.00 96.56 103 ARG A C 1
ATOM 800 O O . ARG A 1 103 ? -7.789 8.830 16.916 1.00 96.56 103 ARG A O 1
ATOM 807 N N . ALA A 1 104 ? -8.908 7.241 18.034 1.00 96.69 104 ALA A N 1
ATOM 808 C CA . ALA A 1 104 ? -8.824 7.908 19.328 1.00 96.69 104 ALA A CA 1
ATOM 809 C C . ALA A 1 104 ? -7.420 7.813 19.952 1.00 96.69 104 ALA A C 1
ATOM 811 O O . ALA A 1 104 ? -7.045 8.698 20.716 1.00 96.69 104 ALA A O 1
ATOM 812 N N . GLU A 1 105 ? -6.658 6.766 19.628 1.00 97.75 105 GLU A N 1
ATOM 813 C CA . GLU A 1 105 ? -5.264 6.578 20.059 1.00 97.75 105 GLU A CA 1
ATOM 814 C C . GLU A 1 105 ? -4.288 7.505 19.318 1.00 97.75 105 GLU A C 1
ATOM 816 O O . GLU A 1 105 ? -3.244 7.852 19.866 1.00 97.75 105 GLU A O 1
ATOM 821 N N . HIS A 1 106 ? -4.666 7.975 18.125 1.00 97.06 106 HIS A N 1
ATOM 822 C CA . HIS A 1 106 ? -3.853 8.842 17.267 1.00 97.06 106 HIS A CA 1
ATOM 823 C C . HIS A 1 106 ? -4.529 10.202 16.999 1.00 97.06 106 HIS A C 1
ATOM 825 O O . HIS A 1 106 ? -4.874 10.511 15.852 1.00 97.06 106 HIS A O 1
ATOM 831 N N . PRO A 1 107 ? -4.778 11.030 18.034 1.00 96.56 107 PRO A N 1
ATOM 832 C CA . PRO A 1 107 ? -5.383 12.343 17.845 1.00 96.56 107 PRO A CA 1
ATOM 833 C C . PRO A 1 107 ? -4.450 13.264 17.041 1.00 96.56 107 PRO A C 1
ATOM 835 O O . PRO A 1 107 ? -3.232 13.119 17.130 1.00 96.56 107 PRO A O 1
ATOM 838 N N . PRO A 1 108 ? -4.995 14.237 16.292 1.00 95.38 108 PRO A N 1
ATOM 839 C CA . PRO A 1 108 ? -4.176 15.206 15.571 1.00 95.38 108 PRO A CA 1
ATOM 840 C C . PRO A 1 108 ? -3.280 16.009 16.523 1.00 95.38 108 PRO A C 1
ATOM 842 O O . PRO A 1 108 ? -3.666 16.325 17.655 1.00 95.38 108 PRO A O 1
ATOM 845 N N . THR A 1 109 ? -2.094 16.388 16.052 1.00 94.75 109 THR A N 1
ATOM 846 C CA . THR A 1 109 ? -1.190 17.261 16.811 1.00 94.75 109 THR A CA 1
ATOM 847 C C . THR A 1 109 ? -1.692 18.706 16.813 1.00 94.75 109 THR A C 1
ATOM 849 O O . THR A 1 109 ? -2.484 19.121 15.960 1.00 94.75 109 THR A O 1
ATOM 852 N N . LYS A 1 110 ? -1.221 19.515 17.771 1.00 94.00 110 LYS A N 1
ATOM 853 C CA . LYS A 1 110 ? -1.580 20.943 17.830 1.00 94.00 110 LYS A CA 1
ATOM 854 C C . LYS A 1 110 ? -1.153 21.667 16.558 1.00 94.00 110 LYS A C 1
ATOM 856 O O . LYS A 1 110 ? -1.920 22.446 16.005 1.00 94.00 110 LYS A O 1
ATOM 861 N N . GLU A 1 111 ? 0.038 21.352 16.069 1.00 93.00 111 GLU A N 1
ATOM 862 C CA . GLU A 1 111 ? 0.616 21.914 14.858 1.00 93.00 111 GLU A CA 1
ATOM 863 C C . GLU A 1 111 ? -0.242 21.579 13.631 1.00 93.00 111 GLU A C 1
ATOM 865 O O . GLU A 1 111 ? -0.492 22.452 12.802 1.00 93.00 111 GLU A O 1
ATOM 870 N N . GLN A 1 112 ? -0.751 20.347 13.523 1.00 91.50 112 GLN A N 1
ATOM 871 C CA . GLN A 1 112 ? -1.658 19.951 12.440 1.00 91.50 112 GLN A CA 1
ATOM 872 C C . GLN A 1 112 ? -2.989 20.716 12.495 1.00 91.50 112 GLN A C 1
ATOM 874 O O . GLN A 1 112 ? -3.480 21.166 11.457 1.00 91.50 112 GLN A O 1
ATOM 879 N N . ILE A 1 113 ? -3.555 20.907 13.692 1.00 91.00 113 ILE A N 1
ATOM 880 C CA . ILE A 1 113 ? -4.783 21.694 13.892 1.00 91.00 113 ILE A CA 1
ATOM 881 C C . ILE A 1 113 ? -4.556 23.154 13.471 1.00 91.00 113 ILE A C 1
ATOM 883 O O . ILE A 1 113 ? -5.336 23.711 12.695 1.00 91.00 113 ILE A O 1
ATOM 887 N N . GLU A 1 114 ? -3.463 23.767 13.929 1.00 91.75 114 GLU A N 1
ATOM 888 C CA . GLU A 1 114 ? -3.105 25.149 13.593 1.00 91.75 114 GLU A CA 1
ATOM 889 C C . GLU A 1 114 ? -2.863 25.329 12.087 1.00 91.75 114 GLU A C 1
ATOM 891 O O . GLU A 1 114 ? -3.353 26.289 11.485 1.00 91.75 114 GLU A O 1
ATOM 896 N N . GLN A 1 115 ? -2.171 24.384 11.445 1.00 88.38 115 GLN A N 1
ATOM 897 C CA . GLN A 1 115 ? -1.944 24.403 9.999 1.00 88.38 115 GLN A CA 1
ATOM 898 C C . GLN A 1 115 ? -3.243 24.264 9.197 1.00 88.38 115 GLN A C 1
ATOM 900 O O . GLN A 1 115 ? -3.410 24.948 8.183 1.00 88.38 115 GLN A O 1
ATOM 905 N N . ALA A 1 116 ? -4.171 23.405 9.627 1.00 88.25 116 ALA A N 1
ATOM 906 C CA . ALA A 1 116 ? -5.470 23.251 8.976 1.00 88.25 116 ALA A CA 1
ATOM 907 C C . ALA A 1 116 ? -6.299 24.543 9.061 1.00 88.25 116 ALA A C 1
ATOM 909 O O . ALA A 1 116 ? -6.832 25.002 8.044 1.00 88.25 116 ALA A O 1
ATOM 910 N N . ALA A 1 117 ? -6.320 25.181 10.236 1.00 87.88 117 ALA A N 1
ATOM 911 C CA . ALA A 1 117 ? -6.972 26.472 10.436 1.00 87.88 117 ALA A CA 1
ATOM 912 C C . ALA A 1 117 ? -6.340 27.574 9.564 1.00 87.88 117 ALA A C 1
ATOM 914 O O . ALA A 1 117 ? -7.052 28.348 8.919 1.00 87.88 117 ALA A O 1
ATOM 915 N N . ALA A 1 118 ? -5.005 27.610 9.468 1.00 89.25 118 ALA A N 1
ATOM 916 C CA . ALA A 1 118 ? -4.277 28.581 8.648 1.00 89.25 118 ALA A CA 1
ATOM 917 C C . ALA A 1 118 ? -4.553 28.435 7.139 1.00 89.25 118 ALA A C 1
ATOM 919 O O . ALA A 1 118 ? -4.542 29.426 6.409 1.00 89.25 118 ALA A O 1
ATOM 920 N N . ARG A 1 119 ? -4.848 27.218 6.661 1.00 87.19 119 ARG A N 1
ATOM 921 C CA . ARG A 1 119 ? -5.239 26.946 5.264 1.00 87.19 119 ARG A CA 1
ATOM 922 C C . ARG A 1 119 ? -6.707 27.281 4.965 1.00 87.19 119 ARG A C 1
ATOM 924 O O . ARG A 1 119 ? -7.166 27.052 3.848 1.00 87.19 119 ARG A O 1
ATOM 931 N N . GLY A 1 120 ? -7.449 27.819 5.936 1.00 82.44 120 GLY A N 1
ATOM 932 C CA . GLY A 1 120 ? -8.877 28.116 5.800 1.00 82.44 120 GLY A CA 1
ATOM 933 C C . GLY A 1 120 ? -9.770 26.873 5.858 1.00 82.44 120 GLY A C 1
ATOM 934 O O . GLY A 1 120 ? -10.934 26.940 5.454 1.00 82.44 120 GLY A O 1
ATOM 935 N N . GLY A 1 121 ? -9.239 25.745 6.345 1.00 76.81 121 GLY A N 1
ATOM 936 C CA . GLY A 1 121 ? -10.032 24.560 6.648 1.00 76.81 121 GLY A CA 1
ATOM 937 C C . GLY A 1 121 ? -11.034 24.873 7.756 1.00 76.81 121 GLY A C 1
ATOM 938 O O . GLY A 1 121 ? -10.687 25.498 8.756 1.00 76.81 121 GLY A O 1
ATOM 939 N N . ARG A 1 122 ? -12.296 24.479 7.562 1.00 70.94 122 ARG A N 1
ATOM 940 C CA . ARG A 1 122 ? -13.341 24.624 8.592 1.00 70.94 122 ARG A CA 1
ATOM 941 C C . ARG A 1 122 ? -13.354 23.466 9.585 1.00 70.94 122 ARG A C 1
ATOM 943 O O . ARG A 1 122 ? -13.875 23.639 10.681 1.00 70.94 122 ARG A O 1
ATOM 950 N N . ASP A 1 123 ? -12.785 22.333 9.191 1.00 79.50 123 ASP A N 1
ATOM 951 C CA . ASP A 1 123 ? -12.792 21.100 9.964 1.00 79.50 123 ASP A CA 1
ATOM 952 C C . ASP A 1 123 ? -11.384 20.810 10.492 1.00 79.50 123 ASP A C 1
ATOM 954 O O . ASP A 1 123 ? -10.395 20.924 9.760 1.00 79.50 123 ASP A O 1
ATOM 958 N N . GLU A 1 124 ? -11.301 20.439 11.770 1.00 83.00 124 GLU A N 1
ATOM 959 C CA . GLU A 1 124 ? -10.063 19.950 12.373 1.00 83.00 124 GLU A CA 1
ATOM 960 C C . GLU A 1 124 ? -9.664 18.603 11.744 1.00 83.00 124 GLU A C 1
ATOM 962 O O . GLU A 1 124 ? -10.541 17.797 11.399 1.00 83.00 124 GLU A O 1
ATOM 967 N N . PRO A 1 125 ? -8.356 18.320 11.593 1.00 87.31 125 PRO A N 1
ATOM 968 C CA . PRO A 1 125 ? -7.900 17.017 11.134 1.00 87.31 125 PRO A CA 1
ATOM 969 C C . PRO A 1 125 ? -8.447 15.894 12.018 1.00 87.31 125 PRO A C 1
ATOM 971 O O . PRO A 1 125 ? -8.550 16.012 13.235 1.00 87.31 125 PRO A O 1
ATOM 974 N N . ALA A 1 126 ? -8.805 14.776 11.396 1.00 88.88 126 ALA A N 1
ATOM 975 C CA . ALA A 1 126 ? -9.495 13.685 12.074 1.00 88.88 126 ALA A CA 1
ATOM 976 C C . ALA A 1 126 ? -8.594 12.827 12.984 1.00 88.88 126 ALA A C 1
ATOM 978 O O . ALA A 1 126 ? -9.134 12.081 13.807 1.00 88.88 126 ALA A O 1
ATOM 979 N N . PHE A 1 127 ? -7.280 12.863 12.753 1.00 93.38 127 PHE A N 1
ATOM 980 C CA . PHE A 1 127 ? -6.221 12.080 13.396 1.00 93.38 127 PHE A CA 1
ATOM 981 C C . PHE A 1 127 ? -4.852 12.627 12.958 1.00 93.38 127 PHE A C 1
ATOM 983 O O . PHE A 1 127 ? -4.774 13.374 11.977 1.00 93.38 127 PHE A O 1
ATOM 990 N N . ASP A 1 128 ? -3.791 12.229 13.655 1.00 95.75 128 ASP A N 1
ATOM 991 C CA . ASP A 1 128 ? -2.409 12.451 13.224 1.00 95.75 128 ASP A CA 1
ATOM 992 C C . ASP A 1 128 ? -2.023 11.428 12.150 1.00 95.75 128 ASP A C 1
ATOM 994 O O . ASP A 1 128 ? -1.956 10.232 12.419 1.00 95.75 128 ASP A O 1
ATOM 998 N N . ALA A 1 129 ? -1.798 11.887 10.917 1.00 91.69 129 ALA A N 1
ATOM 999 C CA . ALA A 1 129 ? -1.521 11.004 9.786 1.00 91.69 129 ALA A CA 1
ATOM 1000 C C . ALA A 1 129 ? -0.217 10.208 9.949 1.00 91.69 129 ALA A C 1
ATOM 1002 O O . ALA A 1 129 ? -0.171 9.061 9.506 1.00 91.69 129 ALA A O 1
ATOM 1003 N N . ASP A 1 130 ? 0.794 10.778 10.609 1.00 93.81 130 ASP A N 1
ATOM 1004 C CA . ASP A 1 130 ? 2.128 10.176 10.707 1.00 93.81 130 ASP A CA 1
ATOM 1005 C C . ASP A 1 130 ? 2.123 8.958 11.636 1.00 93.81 130 ASP A C 1
ATOM 1007 O O . ASP A 1 130 ? 2.794 7.963 11.372 1.00 93.81 130 ASP A O 1
ATOM 1011 N N . THR A 1 131 ? 1.312 8.997 12.696 1.00 96.69 131 THR A N 1
ATOM 1012 C CA . THR A 1 131 ? 1.181 7.876 13.635 1.00 96.69 131 THR A CA 1
ATOM 1013 C C . THR A 1 131 ? -0.012 6.973 13.323 1.00 96.69 131 THR A C 1
ATOM 1015 O O . THR A 1 131 ? 0.059 5.765 13.544 1.00 96.69 131 THR A O 1
ATOM 1018 N N . PHE A 1 132 ? -1.099 7.513 12.764 1.00 97.75 132 PHE A N 1
ATOM 1019 C CA . PHE A 1 132 ? -2.292 6.730 12.442 1.00 97.75 132 PHE A CA 1
ATOM 1020 C C . PHE A 1 132 ? -2.113 5.843 11.205 1.00 97.75 132 PHE A C 1
ATOM 1022 O O . PHE A 1 132 ? -2.654 4.737 11.169 1.00 97.75 132 PHE A O 1
ATOM 1029 N N . ALA A 1 133 ? -1.381 6.305 10.184 1.00 97.25 133 ALA A N 1
ATOM 1030 C CA . ALA A 1 133 ? -1.174 5.536 8.957 1.00 97.25 133 ALA A CA 1
ATOM 1031 C C . ALA A 1 133 ? -0.469 4.186 9.190 1.00 97.25 133 ALA A C 1
ATOM 1033 O O . ALA A 1 133 ? -1.064 3.167 8.818 1.00 97.25 133 ALA A O 1
ATOM 1034 N N . PRO A 1 134 ? 0.717 4.127 9.834 1.00 98.00 134 PRO A N 1
ATOM 1035 C CA . PRO A 1 134 ? 1.358 2.850 10.148 1.00 98.00 134 PRO A CA 1
ATOM 1036 C C . PRO A 1 134 ? 0.464 1.965 11.018 1.00 98.00 134 PRO A C 1
ATOM 1038 O O . PRO A 1 134 ? 0.283 0.789 10.712 1.00 98.00 134 PRO A O 1
ATOM 1041 N N . ALA A 1 135 ? -0.172 2.535 12.045 1.00 98.25 135 ALA A N 1
ATOM 1042 C CA . ALA A 1 135 ? -1.003 1.774 12.971 1.00 98.25 135 ALA A CA 1
ATOM 1043 C C . ALA A 1 135 ? -2.228 1.140 12.284 1.00 98.25 135 ALA A C 1
ATOM 1045 O O . ALA A 1 135 ? -2.602 0.004 12.585 1.00 98.25 135 ALA A O 1
ATOM 1046 N N . LEU A 1 136 ? -2.856 1.841 11.330 1.00 98.38 136 LEU A N 1
ATOM 1047 C CA . LEU A 1 136 ? -3.976 1.282 10.569 1.00 98.38 136 LEU A CA 1
ATOM 1048 C C . LEU A 1 136 ? -3.513 0.165 9.639 1.00 98.38 136 LEU A C 1
ATOM 1050 O O . LEU A 1 136 ? -4.188 -0.862 9.557 1.00 98.38 136 LEU A O 1
ATOM 1054 N N . VAL A 1 137 ? -2.392 0.365 8.941 1.00 98.31 137 VAL A N 1
ATOM 1055 C CA . VAL A 1 137 ? -1.840 -0.651 8.040 1.00 98.31 137 VAL A CA 1
ATOM 1056 C C . VAL A 1 137 ? -1.477 -1.905 8.831 1.00 98.31 137 VAL A C 1
ATOM 1058 O O . VAL A 1 137 ? -1.913 -2.986 8.446 1.00 98.31 137 VAL A O 1
ATOM 1061 N N . GLU A 1 138 ? -0.786 -1.777 9.968 1.00 98.50 138 GLU A N 1
ATOM 1062 C CA . GLU A 1 138 ? -0.459 -2.904 10.850 1.00 98.50 138 GLU A CA 1
ATOM 1063 C C . GLU A 1 138 ? -1.720 -3.642 11.318 1.00 98.50 138 GLU A C 1
ATOM 1065 O O . GLU A 1 138 ? -1.812 -4.865 11.213 1.00 98.50 138 GLU A O 1
ATOM 1070 N N . ALA A 1 139 ? -2.733 -2.903 11.787 1.00 98.19 139 ALA A N 1
ATOM 1071 C CA . ALA A 1 139 ? -3.971 -3.487 12.298 1.00 98.19 139 ALA A CA 1
ATOM 1072 C C . ALA A 1 139 ? -4.771 -4.253 11.229 1.00 98.19 139 ALA A C 1
ATOM 1074 O O . ALA A 1 139 ? -5.543 -5.158 11.563 1.00 98.19 139 ALA A O 1
ATOM 1075 N N . GLN A 1 140 ? -4.618 -3.877 9.959 1.00 98.44 140 GLN A N 1
ATOM 1076 C CA . GLN A 1 140 ? -5.275 -4.516 8.821 1.00 98.44 140 GLN A CA 1
ATOM 1077 C C . GLN A 1 140 ? -4.417 -5.596 8.150 1.00 98.44 140 GLN A C 1
ATOM 1079 O O . GLN A 1 140 ? -4.952 -6.380 7.364 1.00 98.44 140 GLN A O 1
ATOM 1084 N N . LEU A 1 141 ? -3.114 -5.655 8.426 1.00 98.38 141 LEU A N 1
ATOM 1085 C CA . LEU A 1 141 ? -2.186 -6.560 7.760 1.00 98.38 141 LEU A CA 1
ATOM 1086 C C . LEU A 1 141 ? -2.393 -8.010 8.220 1.00 98.38 141 LEU A C 1
ATOM 1088 O O . LEU A 1 141 ? -2.173 -8.373 9.376 1.00 98.38 141 LEU A O 1
ATOM 1092 N N . VAL A 1 142 ? -2.826 -8.855 7.286 1.00 97.81 142 VAL A N 1
ATOM 1093 C CA . VAL A 1 142 ? -3.065 -10.286 7.512 1.00 97.81 142 VAL A CA 1
ATOM 1094 C C . VAL A 1 142 ? -1.846 -11.104 7.104 1.00 97.81 142 VAL A C 1
ATOM 1096 O O . VAL A 1 142 ? -1.436 -11.991 7.851 1.00 97.81 142 VAL A O 1
ATOM 1099 N N . GLU A 1 143 ? -1.270 -10.805 5.938 1.00 97.25 143 GLU A N 1
ATOM 1100 C CA . GLU A 1 143 ? -0.112 -11.506 5.373 1.00 97.25 143 GLU A CA 1
ATOM 1101 C C . GLU A 1 143 ? 0.780 -10.516 4.600 1.00 97.25 143 GLU A C 1
ATOM 1103 O O . GLU A 1 143 ? 0.234 -9.704 3.8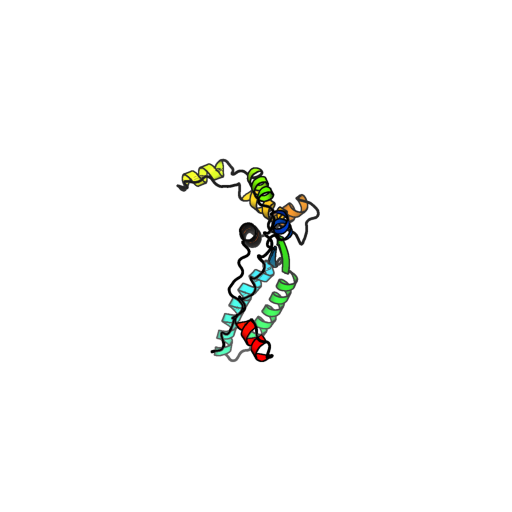60 1.00 97.25 143 GLU A O 1
ATOM 1108 N N . PRO A 1 144 ? 2.118 -10.568 4.728 1.00 96.81 144 PRO A N 1
ATOM 1109 C CA . PRO A 1 144 ? 2.855 -11.255 5.786 1.00 96.81 144 PRO A CA 1
ATOM 1110 C C . PRO A 1 144 ? 2.540 -10.635 7.152 1.00 96.81 144 PRO A C 1
ATOM 1112 O O . PRO A 1 144 ? 2.406 -9.422 7.279 1.00 96.81 144 PRO A O 1
ATOM 1115 N N . LYS A 1 145 ? 2.409 -11.469 8.186 1.00 95.06 145 LYS A N 1
ATOM 1116 C CA . LYS A 1 145 ? 2.135 -10.983 9.538 1.00 95.06 145 LYS A CA 1
ATOM 1117 C C . LYS A 1 145 ? 3.453 -10.706 10.271 1.00 95.06 145 LYS A C 1
ATOM 1119 O O . LYS A 1 145 ? 4.231 -11.652 10.409 1.00 95.06 145 LYS A O 1
ATOM 1124 N N . PRO A 1 146 ? 3.686 -9.484 10.780 1.00 95.38 146 PRO A N 1
ATOM 1125 C CA . PRO A 1 146 ? 4.859 -9.204 11.601 1.00 95.38 146 PRO A CA 1
ATOM 1126 C C . PRO A 1 146 ? 4.789 -10.001 12.912 1.00 95.38 146 PRO A C 1
ATOM 1128 O O . PRO A 1 146 ? 3.703 -10.276 13.439 1.00 95.38 146 PRO A O 1
ATOM 1131 N N . ALA A 1 147 ? 5.939 -10.380 13.463 1.00 96.12 147 ALA A N 1
ATOM 1132 C CA . ALA A 1 147 ? 6.022 -11.061 14.750 1.00 96.12 147 ALA A CA 1
ATOM 1133 C C . ALA A 1 147 ? 5.605 -10.139 15.907 1.00 96.12 147 ALA A C 1
ATOM 1135 O O . ALA A 1 147 ? 5.062 -10.618 16.906 1.00 96.12 147 ALA A O 1
ATOM 1136 N N . ASN A 1 148 ? 5.854 -8.831 15.782 1.00 96.81 148 ASN A N 1
ATOM 1137 C CA . ASN A 1 148 ? 5.470 -7.792 16.738 1.00 96.81 148 ASN A CA 1
ATOM 1138 C C . ASN A 1 148 ? 5.470 -6.394 16.078 1.00 96.81 148 ASN A C 1
ATOM 1140 O O . ASN A 1 148 ? 5.903 -6.238 14.939 1.00 96.81 148 ASN A O 1
ATOM 1144 N N . SER A 1 149 ? 5.012 -5.378 16.811 1.00 95.44 149 SER A N 1
ATOM 1145 C CA . SER A 1 149 ? 4.903 -4.004 16.300 1.00 95.44 149 SER A CA 1
ATOM 1146 C C . SER A 1 149 ? 6.245 -3.302 16.073 1.00 95.44 149 SER A C 1
ATOM 1148 O O . SER A 1 149 ? 6.321 -2.414 15.234 1.00 95.44 149 SER A O 1
ATOM 1150 N N . GLU A 1 150 ? 7.318 -3.700 16.767 1.00 97.19 150 GLU A N 1
ATOM 1151 C CA . GLU A 1 150 ? 8.657 -3.134 16.532 1.00 97.19 150 GLU A CA 1
ATOM 1152 C C . GLU A 1 150 ? 9.213 -3.581 15.173 1.00 97.19 150 GLU A C 1
ATOM 1154 O O . GLU A 1 150 ? 9.791 -2.778 14.446 1.00 97.19 150 GLU A O 1
ATOM 1159 N N . GLU A 1 151 ? 8.986 -4.843 14.796 1.00 97.62 151 GLU A N 1
ATOM 1160 C CA . GLU A 1 151 ? 9.334 -5.353 13.465 1.00 97.62 151 GLU A CA 1
ATOM 1161 C C . GLU A 1 151 ? 8.549 -4.628 12.367 1.00 97.62 151 GLU A C 1
ATOM 1163 O O . GLU A 1 151 ? 9.125 -4.250 11.348 1.00 97.62 151 GLU A O 1
ATOM 1168 N N . PHE A 1 152 ? 7.249 -4.393 12.580 1.00 97.94 152 PHE A N 1
ATOM 1169 C CA . PHE A 1 152 ? 6.444 -3.629 11.628 1.00 97.94 152 PHE A CA 1
ATOM 1170 C C . PHE A 1 152 ? 6.934 -2.184 11.492 1.00 97.94 152 PHE A C 1
ATOM 1172 O O . PHE A 1 152 ? 7.045 -1.695 10.372 1.00 97.94 152 PHE A O 1
ATOM 1179 N N . ALA A 1 153 ? 7.256 -1.516 12.603 1.00 97.25 153 ALA A N 1
ATOM 1180 C CA . ALA A 1 153 ? 7.780 -0.153 12.579 1.00 97.25 153 ALA A CA 1
ATOM 1181 C C . ALA A 1 153 ? 9.101 -0.067 11.798 1.00 97.25 153 ALA A C 1
ATOM 1183 O O . ALA A 1 153 ? 9.239 0.787 10.930 1.00 97.25 153 ALA A O 1
ATOM 1184 N N . ALA A 1 154 ? 10.027 -1.007 12.024 1.00 97.56 154 ALA A N 1
ATOM 1185 C CA . ALA A 1 154 ? 11.278 -1.068 11.269 1.00 97.56 154 ALA A CA 1
ATOM 1186 C C . ALA A 1 154 ? 11.041 -1.283 9.765 1.00 97.56 154 ALA A C 1
ATOM 1188 O O . ALA A 1 154 ? 11.682 -0.638 8.943 1.00 97.56 154 ALA A O 1
ATOM 1189 N N . PHE A 1 155 ? 10.101 -2.158 9.394 1.00 96.62 155 PHE A N 1
ATOM 1190 C CA . PHE A 1 155 ? 9.697 -2.325 7.997 1.00 96.62 155 PHE A CA 1
ATOM 1191 C C . PHE A 1 155 ? 9.109 -1.035 7.411 1.00 96.62 155 PHE A C 1
ATOM 1193 O O . PHE A 1 155 ? 9.465 -0.656 6.300 1.00 96.62 155 PHE A O 1
ATOM 1200 N N . TRP A 1 156 ? 8.217 -0.372 8.145 1.00 97.38 156 TRP A N 1
ATOM 1201 C CA . TRP A 1 156 ? 7.555 0.855 7.710 1.00 97.38 156 TRP A CA 1
ATOM 1202 C C . TRP A 1 156 ? 8.554 1.987 7.448 1.00 97.38 156 TRP A C 1
ATOM 1204 O O . TRP A 1 156 ? 8.448 2.655 6.423 1.00 97.38 156 TRP A O 1
ATOM 1214 N N . ASP A 1 157 ? 9.548 2.155 8.322 1.00 96.88 157 ASP A N 1
ATOM 1215 C CA . ASP A 1 157 ? 10.569 3.205 8.214 1.00 96.88 157 ASP A CA 1
ATOM 1216 C C . ASP A 1 157 ? 11.528 3.010 7.020 1.00 96.88 157 ASP A C 1
ATOM 1218 O O . ASP A 1 157 ? 12.125 3.975 6.543 1.00 96.88 157 ASP A O 1
ATOM 1222 N N . GLU A 1 158 ? 11.670 1.780 6.514 1.00 96.25 158 GLU A N 1
ATOM 1223 C CA . GLU A 1 158 ? 12.502 1.449 5.343 1.00 96.25 158 GLU A CA 1
ATOM 1224 C C . GLU A 1 158 ? 11.773 1.669 4.003 1.00 96.25 158 GLU A C 1
ATOM 1226 O O . GLU A 1 158 ? 12.394 1.662 2.935 1.00 96.25 158 GLU A O 1
ATOM 1231 N N . LEU A 1 159 ? 10.449 1.852 4.019 1.00 95.38 159 LEU A N 1
ATOM 1232 C CA . LEU A 1 159 ? 9.673 2.048 2.799 1.00 95.38 159 LEU A CA 1
ATOM 1233 C C . LEU A 1 159 ? 9.850 3.460 2.235 1.00 95.38 159 LEU A C 1
ATOM 1235 O O . LEU A 1 159 ? 9.842 4.462 2.944 1.00 95.38 159 LEU A O 1
ATOM 1239 N N . SER A 1 160 ? 9.901 3.551 0.908 1.00 94.69 160 SER A N 1
ATOM 1240 C CA . SER A 1 160 ? 9.800 4.839 0.218 1.00 94.69 160 SER A CA 1
ATOM 1241 C C . SER A 1 160 ? 8.398 5.446 0.363 1.00 94.69 160 SER A C 1
ATOM 1243 O O . SER A 1 160 ? 7.401 4.721 0.428 1.00 94.69 160 SER A O 1
ATOM 1245 N N . ASP A 1 161 ? 8.290 6.775 0.272 1.00 94.19 161 ASP A N 1
ATOM 1246 C CA . ASP A 1 161 ? 7.008 7.504 0.301 1.00 94.19 161 ASP A CA 1
ATOM 1247 C C . ASP A 1 161 ? 5.964 6.941 -0.681 1.00 94.19 161 ASP A C 1
ATOM 1249 O O . ASP A 1 161 ? 4.768 6.912 -0.387 1.00 94.19 161 ASP A O 1
ATOM 1253 N N . GLY A 1 162 ? 6.397 6.458 -1.851 1.00 93.94 162 GLY A N 1
ATOM 1254 C CA . GLY A 1 162 ? 5.514 5.842 -2.843 1.00 93.94 162 GLY A CA 1
ATOM 1255 C C . GLY A 1 162 ? 4.946 4.493 -2.392 1.00 93.94 162 GLY A C 1
ATOM 1256 O O . GLY A 1 162 ? 3.756 4.223 -2.582 1.00 93.94 162 GLY A O 1
ATOM 1257 N N . GLN A 1 163 ? 5.771 3.653 -1.762 1.00 95.69 163 GLN A N 1
ATOM 1258 C CA . GLN A 1 163 ? 5.331 2.381 -1.177 1.00 95.69 163 GLN A CA 1
ATOM 1259 C C . GLN A 1 163 ? 4.405 2.626 0.024 1.00 95.69 163 GLN A C 1
ATOM 1261 O O . GLN A 1 163 ? 3.340 2.006 0.108 1.00 95.69 163 GLN A O 1
ATOM 1266 N N . LEU A 1 164 ? 4.754 3.590 0.884 1.00 96.62 164 LEU A N 1
ATOM 1267 C CA . LEU A 1 164 ? 3.933 4.033 2.012 1.00 96.62 164 LEU A CA 1
ATOM 1268 C C . LEU A 1 164 ? 2.559 4.522 1.551 1.00 96.62 164 LEU A C 1
ATOM 1270 O O . LEU A 1 164 ? 1.532 4.016 2.007 1.00 96.62 164 LEU A O 1
ATOM 1274 N N . ALA A 1 165 ? 2.521 5.441 0.583 1.00 96.00 165 ALA A N 1
ATOM 1275 C CA . ALA A 1 165 ? 1.281 5.967 0.021 1.00 96.00 165 ALA A CA 1
ATOM 1276 C C . ALA A 1 165 ? 0.399 4.861 -0.578 1.00 96.00 165 ALA A C 1
ATOM 1278 O O . ALA A 1 165 ? -0.828 4.914 -0.459 1.00 96.00 165 ALA A O 1
ATOM 1279 N N . ARG A 1 166 ? 1.005 3.837 -1.193 1.00 96.75 166 ARG A N 1
ATOM 1280 C CA . ARG A 1 166 ? 0.283 2.696 -1.768 1.00 96.75 166 ARG A CA 1
ATOM 1281 C C . ARG A 1 166 ? -0.343 1.799 -0.700 1.00 96.75 166 ARG A C 1
ATOM 1283 O O . ARG A 1 166 ? -1.519 1.454 -0.841 1.00 96.75 166 ARG A O 1
ATOM 1290 N N . LEU A 1 167 ? 0.389 1.452 0.362 1.00 97.38 167 LEU A N 1
ATOM 1291 C CA . LEU A 1 167 ? -0.156 0.669 1.482 1.00 97.38 167 LEU A CA 1
ATOM 1292 C C . LEU A 1 167 ? -1.226 1.448 2.240 1.00 97.38 167 LEU A C 1
ATOM 1294 O O . LEU A 1 167 ? -2.332 0.944 2.430 1.00 97.38 167 LEU A O 1
ATOM 1298 N N . TRP A 1 168 ? -0.930 2.693 2.606 1.00 97.44 168 TRP A N 1
ATOM 1299 C CA . TRP A 1 168 ? -1.869 3.576 3.287 1.00 97.44 168 TRP A CA 1
ATO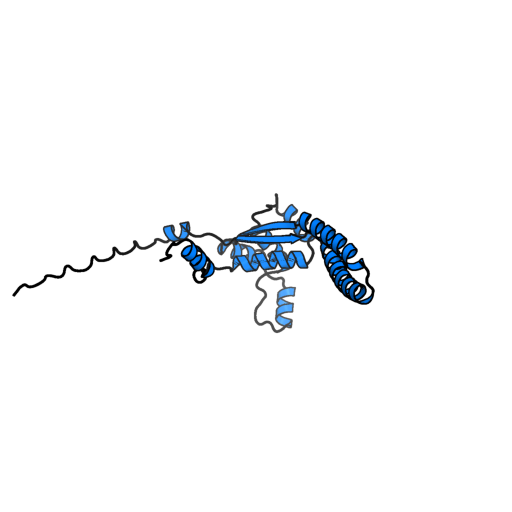M 1300 C C . TRP A 1 168 ? -3.154 3.785 2.477 1.00 97.44 168 TRP A C 1
ATOM 1302 O O . TRP A 1 168 ? -4.262 3.620 2.992 1.00 97.44 168 TRP A O 1
ATOM 1312 N N . GLY A 1 169 ? -3.021 4.092 1.184 1.00 97.19 169 GLY A N 1
ATOM 1313 C CA . GLY A 1 169 ? -4.160 4.284 0.293 1.00 97.19 169 GLY A CA 1
ATOM 1314 C C . GLY A 1 169 ? -5.034 3.034 0.192 1.00 97.19 169 GLY A C 1
ATOM 1315 O O . GLY A 1 169 ? -6.261 3.132 0.245 1.00 97.19 169 GLY A O 1
ATOM 1316 N N . ALA A 1 170 ? -4.420 1.850 0.108 1.00 97.75 170 ALA A N 1
ATOM 1317 C CA . ALA A 1 170 ? -5.147 0.585 0.120 1.00 97.75 170 ALA A CA 1
ATOM 1318 C C . ALA A 1 170 ? -5.848 0.324 1.463 1.00 97.75 170 ALA A C 1
ATOM 1320 O O . ALA A 1 170 ? -7.006 -0.097 1.457 1.00 97.75 170 ALA A O 1
ATOM 1321 N N . ALA A 1 171 ? -5.186 0.620 2.584 1.00 97.94 171 ALA A N 1
ATOM 1322 C CA . ALA A 1 171 ? -5.717 0.433 3.932 1.00 97.94 171 ALA A CA 1
ATOM 1323 C C . 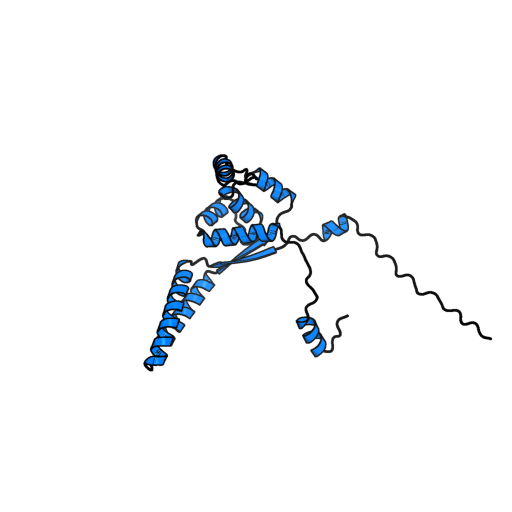ALA A 1 171 ? -6.938 1.322 4.226 1.00 97.94 171 ALA A C 1
ATOM 1325 O O . ALA A 1 171 ? -7.941 0.888 4.804 1.00 97.94 171 ALA A O 1
ATOM 1326 N N . ILE A 1 172 ? -6.910 2.574 3.764 1.00 96.31 172 ILE A N 1
ATOM 1327 C CA . ILE A 1 172 ? -8.080 3.451 3.846 1.00 96.31 172 ILE A CA 1
ATOM 1328 C C . ILE A 1 172 ? -9.179 2.996 2.894 1.00 96.31 172 ILE A C 1
ATOM 1330 O O . ILE A 1 172 ? -10.334 2.906 3.312 1.00 96.31 172 ILE A O 1
ATOM 1334 N N . ALA A 1 173 ? -8.846 2.673 1.642 1.00 95.81 173 ALA A N 1
ATOM 1335 C CA . ALA A 1 173 ? -9.843 2.249 0.663 1.00 95.81 173 ALA A CA 1
ATOM 1336 C C . ALA A 1 173 ? -10.630 1.026 1.151 1.00 95.81 173 ALA A C 1
ATOM 1338 O O . ALA A 1 173 ? -11.859 1.041 1.119 1.00 95.81 173 ALA A O 1
ATOM 1339 N N . ILE A 1 174 ? -9.940 0.006 1.669 1.00 96.31 174 ILE A N 1
ATOM 1340 C CA . ILE A 1 174 ? -10.589 -1.217 2.145 1.00 96.31 174 ILE A CA 1
ATOM 1341 C C . ILE A 1 174 ? -11.443 -0.986 3.395 1.00 96.31 174 ILE A C 1
ATOM 1343 O O . ILE A 1 174 ? -12.494 -1.605 3.554 1.00 96.31 174 ILE A O 1
ATOM 1347 N N . GLN A 1 175 ? -11.042 -0.062 4.273 1.00 96.75 175 GLN A N 1
ATOM 1348 C CA . GLN A 1 175 ? -11.777 0.233 5.502 1.00 96.75 175 GLN A CA 1
ATOM 1349 C C . GLN A 1 175 ? -13.193 0.762 5.242 1.00 96.75 175 GLN A C 1
ATOM 1351 O O . GLN A 1 175 ? -14.094 0.540 6.059 1.00 96.75 175 GLN A O 1
ATOM 1356 N N . PHE A 1 176 ? -13.370 1.477 4.130 1.00 93.88 176 PHE A N 1
ATOM 1357 C CA . PHE A 1 176 ? -14.633 2.092 3.723 1.00 93.88 176 PHE A CA 1
ATOM 1358 C C . PHE A 1 176 ? -15.288 1.385 2.533 1.00 93.88 176 PHE A C 1
ATOM 1360 O O . PHE A 1 176 ? -16.331 1.830 2.053 1.00 93.88 176 PHE A O 1
ATOM 1367 N N . GLU A 1 177 ? -14.703 0.282 2.071 1.00 91.19 177 GLU A N 1
ATOM 1368 C CA . GLU A 1 177 ? -15.260 -0.519 0.996 1.00 91.19 177 GLU A CA 1
ATOM 1369 C C . GLU A 1 177 ? -16.573 -1.171 1.441 1.00 91.19 177 GLU A C 1
ATOM 1371 O O . GLU A 1 177 ? -16.704 -1.713 2.543 1.00 91.19 177 GLU A O 1
ATOM 1376 N N . THR A 1 178 ? -17.568 -1.120 0.559 1.00 83.31 178 THR A N 1
ATOM 1377 C CA . THR A 1 178 ? -18.850 -1.793 0.756 1.00 83.31 178 THR A CA 1
ATOM 1378 C C . THR A 1 178 ? -19.008 -2.871 -0.305 1.00 83.31 178 THR A C 1
ATOM 1380 O O . THR A 1 178 ? -18.614 -2.694 -1.456 1.00 83.31 178 THR A O 1
ATOM 1383 N N . GLY A 1 179 ? -19.555 -4.021 0.088 1.00 72.44 179 GLY A N 1
ATOM 1384 C CA . GLY A 1 179 ? -19.828 -5.107 -0.845 1.00 72.44 179 GLY A CA 1
ATOM 1385 C C . GLY A 1 179 ? -21.034 -4.770 -1.712 1.00 72.44 179 GLY A C 1
ATOM 1386 O O . GLY A 1 179 ? -22.164 -5.066 -1.327 1.00 72.44 179 GLY A O 1
ATOM 1387 N N . GLU A 1 180 ? -20.801 -4.173 -2.876 1.00 73.81 180 GLU A N 1
ATOM 1388 C CA . GLU A 1 180 ? -21.823 -4.002 -3.904 1.00 73.81 180 GLU A CA 1
ATOM 1389 C C . GLU A 1 180 ? -21.640 -5.056 -4.994 1.00 73.81 180 GLU A C 1
ATOM 1391 O O . GLU A 1 180 ? -20.592 -5.165 -5.629 1.00 73.81 180 GLU A O 1
ATOM 1396 N N . LEU A 1 181 ? -22.679 -5.863 -5.218 1.00 73.69 181 LEU A N 1
ATOM 1397 C CA . LEU A 1 181 ? -22.700 -6.748 -6.372 1.00 73.69 181 LEU A CA 1
ATOM 1398 C C . LEU A 1 181 ? -23.039 -5.902 -7.603 1.00 73.69 181 LEU A C 1
ATOM 1400 O O . LEU A 1 181 ? -24.148 -5.375 -7.706 1.00 73.69 181 LEU A O 1
ATOM 1404 N N . GLY A 1 182 ? -22.094 -5.790 -8.536 1.00 73.19 182 GLY A N 1
ATOM 1405 C CA . GLY A 1 182 ? -22.362 -5.226 -9.858 1.00 73.19 182 GLY A CA 1
ATOM 1406 C C . GLY A 1 182 ? -23.432 -6.024 -10.624 1.00 73.19 182 GLY A C 1
ATOM 1407 O O . GLY A 1 182 ? -23.834 -7.113 -10.196 1.00 73.19 182 GLY A O 1
ATOM 1408 N N . PRO A 1 183 ? -23.913 -5.519 -11.774 1.00 79.19 183 PRO A N 1
ATOM 1409 C CA . PRO A 1 183 ? -24.830 -6.283 -12.611 1.00 79.19 183 PRO A CA 1
ATOM 1410 C C . PRO A 1 183 ? -24.203 -7.635 -13.002 1.00 79.19 183 PRO A C 1
ATOM 1412 O O . PRO A 1 183 ? -22.978 -7.723 -13.139 1.00 79.19 183 PRO A O 1
ATOM 1415 N N . PRO A 1 184 ? -25.015 -8.690 -13.205 1.00 83.50 184 PRO A N 1
ATOM 1416 C CA . PRO A 1 184 ? -24.511 -9.988 -13.639 1.00 83.50 184 PRO A CA 1
ATOM 1417 C C . PRO A 1 184 ? -23.596 -9.863 -14.863 1.00 83.50 184 PRO A C 1
ATOM 1419 O O . PRO A 1 184 ? -23.891 -9.117 -15.799 1.00 83.50 184 PRO A O 1
ATOM 1422 N N . SER A 1 185 ? -22.486 -10.605 -14.858 1.00 87.62 185 SER A N 1
ATOM 1423 C CA . SER A 1 185 ? -21.508 -10.564 -15.947 1.00 87.62 185 SER A CA 1
ATOM 1424 C C . SER A 1 185 ? -22.122 -11.072 -17.252 1.00 87.62 185 SER A C 1
ATOM 1426 O O . SER A 1 185 ? -22.434 -12.257 -17.386 1.00 87.62 185 SER A O 1
ATOM 1428 N N . GLN A 1 186 ? -22.253 -10.176 -18.233 1.00 87.06 186 GLN A N 1
ATOM 1429 C CA . GLN A 1 186 ? -22.742 -10.537 -19.566 1.00 87.06 186 GLN A CA 1
ATOM 1430 C C . GLN A 1 186 ? -21.779 -11.481 -20.284 1.00 87.06 186 GLN A C 1
ATOM 1432 O O . GLN A 1 186 ? -22.215 -12.456 -20.884 1.00 87.06 186 GLN A O 1
ATOM 1437 N N . ALA A 1 187 ? -20.470 -11.268 -20.124 1.00 86.94 187 ALA A N 1
ATOM 1438 C CA . ALA A 1 187 ? -19.456 -12.163 -20.673 1.00 86.94 187 ALA A CA 1
ATOM 1439 C C . ALA A 1 187 ? -19.608 -13.596 -20.131 1.00 86.94 187 ALA A C 1
ATOM 1441 O O . ALA A 1 187 ? -19.525 -14.559 -20.890 1.00 86.94 187 ALA A O 1
ATOM 1442 N N . ALA A 1 188 ? -19.899 -13.754 -18.833 1.00 85.25 188 ALA A N 1
ATOM 1443 C CA . ALA A 1 188 ? -20.166 -15.073 -18.258 1.00 85.25 188 ALA A CA 1
ATOM 1444 C C . ALA A 1 188 ? -21.457 -15.692 -18.824 1.00 85.25 188 ALA A C 1
ATOM 1446 O O . ALA A 1 188 ? -21.478 -16.879 -19.148 1.00 85.25 188 ALA A O 1
ATOM 1447 N N . ALA A 1 189 ? -22.517 -14.895 -18.991 1.00 86.19 189 ALA A N 1
ATOM 1448 C CA . ALA A 1 189 ? -23.766 -15.349 -19.599 1.00 86.19 189 ALA A CA 1
ATOM 1449 C C . ALA A 1 189 ? -23.589 -15.774 -21.072 1.00 86.19 189 ALA A C 1
ATOM 1451 O O . ALA A 1 189 ? -24.228 -16.726 -21.518 1.00 86.19 189 ALA A O 1
ATOM 1452 N N . ASP A 1 190 ? -22.717 -15.107 -21.829 1.00 88.19 190 ASP A N 1
ATOM 1453 C CA . ASP A 1 190 ? -22.399 -15.452 -23.221 1.00 88.19 190 ASP A CA 1
ATOM 1454 C C . ASP A 1 190 ? -21.650 -16.782 -23.325 1.00 88.19 190 ASP A C 1
ATOM 1456 O O . ASP A 1 190 ? -22.005 -17.634 -24.143 1.00 88.19 190 ASP A O 1
ATOM 1460 N N . VAL A 1 191 ? -20.669 -17.003 -22.445 1.00 90.38 191 VAL A N 1
ATOM 1461 C CA . VAL A 1 191 ? -19.948 -18.280 -22.358 1.00 90.38 191 VAL A CA 1
ATOM 1462 C C . VAL A 1 191 ? -20.894 -19.409 -21.945 1.00 90.38 191 VAL A C 1
ATOM 1464 O O . VAL A 1 191 ? -20.913 -20.459 -22.576 1.00 90.38 191 VAL A O 1
ATOM 1467 N N . LEU A 1 192 ? -21.740 -19.213 -20.932 1.00 90.25 192 LEU A N 1
ATOM 1468 C CA . LEU A 1 192 ? -22.687 -20.255 -20.513 1.00 90.25 192 LEU A CA 1
ATOM 1469 C C . LEU A 1 192 ? -23.700 -20.590 -21.616 1.00 90.25 192 LEU A C 1
ATOM 1471 O O . LEU A 1 192 ? -24.001 -21.767 -21.838 1.00 90.25 192 LEU A O 1
ATOM 1475 N N . ARG A 1 193 ? -24.147 -19.586 -22.381 1.00 88.69 193 ARG A N 1
ATOM 1476 C CA . ARG A 1 193 ? -24.988 -19.797 -23.567 1.00 88.69 193 ARG A CA 1
ATOM 1477 C C . ARG A 1 193 ? -24.287 -20.607 -24.657 1.00 88.69 193 ARG A C 1
ATOM 1479 O O . ARG A 1 193 ? -24.951 -21.443 -25.269 1.00 88.69 193 ARG A O 1
ATOM 1486 N N . SER A 1 194 ? -22.984 -20.423 -24.885 1.00 90.38 194 SER A N 1
ATOM 1487 C CA . SER A 1 194 ? -22.244 -21.210 -25.887 1.00 90.38 194 SER A CA 1
ATOM 1488 C C . SER A 1 194 ? -22.118 -22.693 -25.509 1.00 90.38 194 SER A C 1
ATOM 1490 O O . SER A 1 194 ? -22.073 -23.545 -26.395 1.00 90.38 194 SER A O 1
ATOM 1492 N N . PHE A 1 195 ? -22.177 -23.016 -24.212 1.00 86.69 195 PHE A N 1
ATOM 1493 C CA . PHE A 1 195 ? -22.246 -24.389 -23.693 1.00 86.69 195 PHE A CA 1
ATOM 1494 C C . PHE A 1 195 ? -23.679 -24.928 -23.519 1.00 86.69 195 PHE A C 1
ATOM 1496 O O . PHE A 1 195 ? -23.866 -26.012 -22.967 1.00 86.69 195 PHE A O 1
ATOM 1503 N N . GLY A 1 196 ? -24.706 -24.200 -23.974 1.00 83.62 196 GLY A N 1
ATOM 1504 C CA . GLY A 1 196 ? -26.109 -24.620 -23.860 1.00 83.62 196 GLY A CA 1
ATOM 1505 C C . GLY A 1 196 ? -26.677 -24.559 -22.436 1.00 83.62 196 GLY A C 1
ATOM 1506 O O . GLY A 1 196 ? -27.744 -25.116 -22.177 1.00 83.62 196 GLY A O 1
ATOM 1507 N N . VAL A 1 197 ? -25.994 -23.880 -21.509 1.00 81.12 197 VAL A N 1
ATOM 1508 C CA . VAL A 1 197 ? -26.464 -23.666 -20.138 1.00 81.12 197 VAL A CA 1
ATOM 1509 C C . VAL A 1 197 ? -27.257 -22.362 -20.091 1.00 81.12 197 VAL A C 1
ATOM 1511 O O . VAL A 1 197 ? -26.699 -21.268 -20.147 1.00 81.12 197 VAL A O 1
ATOM 1514 N N . THR A 1 198 ? -28.582 -22.456 -19.984 1.00 68.81 198 THR A N 1
ATOM 1515 C CA . THR A 1 198 ? -29.438 -21.281 -19.762 1.00 68.81 198 THR A CA 1
ATOM 1516 C C . THR A 1 198 ? -29.311 -20.783 -18.326 1.00 68.81 198 THR A C 1
ATOM 1518 O O . THR A 1 198 ? -29.727 -21.460 -17.387 1.00 68.81 198 THR A O 1
ATOM 1521 N N . THR A 1 199 ? -28.775 -19.575 -18.163 1.00 58.38 199 THR A N 1
ATOM 1522 C CA . THR A 1 199 ? -28.806 -18.805 -16.913 1.00 58.38 199 THR A CA 1
ATOM 1523 C C . THR A 1 199 ? -30.187 -18.168 -16.720 1.00 58.38 199 THR A C 1
ATOM 1525 O O . THR A 1 199 ? -30.622 -17.401 -17.579 1.00 58.38 199 THR A O 1
ATOM 1528 N N . THR A 1 200 ? -30.877 -18.506 -15.624 1.00 53.19 200 THR A N 1
ATOM 1529 C CA . THR A 1 200 ? -32.123 -17.860 -15.147 1.00 53.19 200 THR A CA 1
ATOM 1530 C C . THR A 1 200 ? -31.868 -16.580 -14.377 1.00 53.19 200 THR A C 1
ATOM 1532 O O . THR A 1 200 ? -30.896 -16.584 -13.590 1.00 53.19 200 THR A O 1
#

Secondary structure (DSSP, 8-state):
------PPPPPPPPPPPPPHHHHHTT----EEEEEEES-HHHHHHHHHHHHHHHHHHHHHHHHT--HHHHHHHHHHHHHHHHHHTEEEEEEEPPPHHHHHHHHHHSPPPHHHHHHHHHTT-SS--SS-HHHHHHHHHHHHEEESPPSSHHHHHHHHHHS-HHHHHHHHHHHHHHHT-----PSP-HHHHHHHHHTT----

Foldseek 3Di:
DDDDDDDDPDPDPDDPDDDPVNVVVPDDFDKDKFKDQPPVVLVVVLVVLVVVLVVVVVVCVVPVDDRSVVSVVVSVVSVVVSVVRIDIWMFTADDPVVLVVLLVVFADDPVQQVVCVVVVNPDGDSGHCVVSQLVLLLVGTDPPHDPDVVRSVVVQVPDDPVVSCRSSVVSVCSNPDDDDDDDPDPVVCVVCVVVVHHDD

Organism: NCBI:txid146922

pLDDT: mean 89.48, std 12.32, range [39.91, 98.5]

Sequence (200 aa):
MTTSSRKPPARRAAKPSLTFADIRAKIQRPRRVVDLIMDAAAAAEIEAMEELLARAQRHDEANDADTARDVAVSLQRLEAQAEESRVQFVLEAITHRGYQALRAEHPPTKEQIEQAAARGGRDEPAFDADTFAPALVEAQLVEPKPANSEEFAAFWDELSDGQLARLWGAAIAIQFETGELGPPSQAAADVLRSFGVTTT

Radius of gyration: 27.92 Å; chains: 1; bounding box: 94×55×60 Å